Protein AF-A0A0B1TWU7-F1 (afdb_monomer_lite)

InterPro domains:
  IPR056557 NELF-A, N-terminal domain [PF23553] (27-158)

pLDDT: mean 74.68, std 19.41, range [27.75, 94.62]

Structure (mmCIF, N/CA/C/O backbone):
data_AF-A0A0B1TWU7-F1
#
_entry.id   AF-A0A0B1TWU7-F1
#
loop_
_atom_site.group_PDB
_atom_site.id
_atom_site.type_symbol
_atom_site.label_atom_id
_atom_site.label_alt_id
_atom_site.label_comp_id
_atom_site.label_asym_id
_atom_site.label_entity_id
_atom_site.label_seq_id
_atom_site.pdbx_PDB_ins_code
_atom_site.Cartn_x
_atom_site.Cartn_y
_atom_site.Cartn_z
_atom_site.occupancy
_atom_site.B_iso_or_equiv
_atom_site.auth_seq_id
_atom_site.auth_comp_id
_atom_site.auth_asym_id
_atom_site.auth_atom_id
_atom_site.pdbx_PDB_model_num
ATOM 1 N N . MET A 1 1 ? -55.144 17.969 61.774 1.00 45.75 1 MET A N 1
ATOM 2 C CA . MET A 1 1 ? -54.779 18.159 60.354 1.00 45.75 1 MET A CA 1
ATOM 3 C C . MET A 1 1 ? -53.312 18.540 60.332 1.00 45.75 1 MET A C 1
ATOM 5 O O . MET A 1 1 ? -52.984 19.617 60.806 1.00 45.75 1 MET A O 1
ATOM 9 N N . ALA A 1 2 ? -52.451 17.592 59.961 1.00 37.91 2 ALA A N 1
ATOM 10 C CA . ALA A 1 2 ? -51.006 17.635 60.160 1.00 37.91 2 ALA A CA 1
ATOM 11 C C . ALA A 1 2 ? -50.253 17.474 58.826 1.00 37.91 2 ALA A C 1
ATOM 13 O O . ALA A 1 2 ? -50.626 16.621 58.029 1.00 37.91 2 ALA A O 1
ATOM 14 N N . ASP A 1 3 ? -49.211 18.301 58.700 1.00 40.34 3 ASP A N 1
ATOM 15 C CA . ASP A 1 3 ? -47.893 18.155 58.053 1.00 40.34 3 ASP A CA 1
ATOM 16 C C . ASP A 1 3 ? -47.706 17.954 56.520 1.00 40.34 3 ASP A C 1
ATOM 18 O O . ASP A 1 3 ? -48.480 17.248 55.872 1.00 40.34 3 ASP A O 1
ATOM 22 N N . PRO A 1 4 ? -46.644 18.558 55.922 1.00 54.06 4 PRO A N 1
ATOM 23 C CA . PRO A 1 4 ? -46.324 18.526 54.501 1.00 54.06 4 PRO A CA 1
ATOM 24 C C . PRO A 1 4 ? -45.373 17.366 54.148 1.00 54.06 4 PRO A C 1
ATOM 26 O O . PRO A 1 4 ? -44.296 17.197 54.721 1.00 54.06 4 PRO A O 1
ATOM 29 N N . GLY A 1 5 ? -45.742 16.577 53.139 1.00 37.06 5 GLY A N 1
ATOM 30 C CA . GLY A 1 5 ? -44.946 15.449 52.654 1.00 37.06 5 GLY A CA 1
ATOM 31 C C . GLY A 1 5 ? -43.939 15.845 51.575 1.00 37.06 5 GLY A C 1
ATOM 32 O O . GLY A 1 5 ? -44.295 15.990 50.408 1.00 37.06 5 GLY A O 1
ATOM 33 N N . LYS A 1 6 ? -42.664 15.954 51.964 1.00 43.78 6 LYS A N 1
ATOM 34 C CA . LYS A 1 6 ? -41.489 15.880 51.078 1.00 43.78 6 LYS A CA 1
ATOM 35 C C . LYS A 1 6 ? -41.582 14.641 50.175 1.00 43.78 6 LYS A C 1
ATOM 37 O O . LYS A 1 6 ? -41.538 13.526 50.684 1.00 43.78 6 LYS A O 1
ATOM 42 N N . SER A 1 7 ? -41.609 14.819 48.855 1.00 33.16 7 SER A N 1
ATOM 43 C CA . SER A 1 7 ? -41.206 13.753 47.930 1.00 33.16 7 SER A CA 1
ATOM 44 C C . SER A 1 7 ? -39.746 13.965 47.558 1.00 33.16 7 SER A C 1
ATOM 46 O O . SER A 1 7 ? -39.376 14.896 46.847 1.00 33.16 7 SER A O 1
ATOM 48 N N . VAL A 1 8 ? -38.927 13.117 48.166 1.00 38.78 8 VAL A N 1
ATOM 49 C CA . VAL A 1 8 ? -37.493 12.959 47.962 1.00 38.78 8 VAL A CA 1
ATOM 50 C C . VAL A 1 8 ? -37.215 12.667 46.488 1.00 38.78 8 VAL A C 1
ATOM 52 O O . VAL A 1 8 ? -37.856 11.809 45.884 1.00 38.78 8 VAL A O 1
ATOM 55 N N . ALA A 1 9 ? -36.242 13.383 45.928 1.00 35.22 9 ALA A N 1
ATOM 56 C CA . ALA A 1 9 ? -35.660 13.090 44.632 1.00 35.22 9 ALA A CA 1
ATOM 57 C C . ALA A 1 9 ? -35.101 11.659 44.625 1.00 35.22 9 ALA A C 1
ATOM 59 O O . ALA A 1 9 ? -34.107 11.372 45.290 1.00 35.22 9 ALA A O 1
ATOM 60 N N . TYR A 1 10 ? -35.727 10.769 43.858 1.00 29.56 10 TYR A N 1
ATOM 61 C CA . TYR A 1 10 ? -35.074 9.548 43.406 1.00 29.56 10 TYR A CA 1
ATOM 62 C C . TYR A 1 10 ? -34.215 9.914 42.196 1.00 29.56 10 TYR A C 1
ATOM 64 O O . TYR A 1 10 ? -34.684 9.927 41.062 1.00 29.56 10 TYR A O 1
ATOM 72 N N . PHE A 1 11 ? -32.950 10.241 42.446 1.00 34.81 11 PHE A N 1
ATOM 73 C CA . PHE A 1 11 ? -31.923 10.052 41.431 1.00 34.81 11 PHE A CA 1
ATOM 74 C C . PHE A 1 11 ? -31.605 8.555 41.399 1.00 34.81 11 PHE A C 1
ATOM 76 O O . PHE A 1 11 ? -31.119 8.034 42.408 1.00 34.81 11 PHE A O 1
ATOM 83 N N . PRO A 1 12 ? -31.843 7.834 40.291 1.00 34.72 12 PRO A N 1
ATOM 84 C CA . PRO A 1 12 ? -31.191 6.554 40.112 1.00 34.72 12 PRO A CA 1
ATOM 85 C C . PRO A 1 12 ? -29.698 6.827 39.884 1.00 34.72 12 PRO A C 1
ATOM 87 O O . PRO A 1 12 ? -29.251 7.082 38.770 1.00 34.72 12 PRO A O 1
ATOM 90 N N . SER A 1 13 ? -28.917 6.789 40.964 1.00 44.16 13 SER A N 1
ATOM 91 C CA . SER A 1 13 ? -27.490 6.487 40.874 1.00 44.16 13 SER A CA 1
ATOM 92 C C . SER A 1 13 ? -27.359 5.014 40.513 1.00 44.16 13 SER A C 1
ATOM 94 O O . SER A 1 13 ? -27.502 4.146 41.370 1.00 44.16 13 SER A O 1
ATOM 96 N N . SER A 1 14 ? -27.107 4.733 39.238 1.00 37.84 14 SER A N 1
ATOM 97 C CA . SER A 1 14 ? -26.511 3.470 38.806 1.00 37.84 14 SER A CA 1
ATOM 98 C C . SER A 1 14 ? -25.899 3.630 37.412 1.00 37.84 14 SER A C 1
ATOM 100 O O . SER A 1 14 ? -26.575 3.548 36.394 1.00 37.84 14 SER A O 1
ATOM 102 N N . SER A 1 15 ? -24.604 3.941 37.394 1.00 43.78 15 SER A N 1
ATOM 103 C CA . SER A 1 15 ? -23.598 3.249 36.577 1.00 43.78 15 SER A CA 1
ATOM 104 C C . SER A 1 15 ? -23.882 2.954 35.089 1.00 43.78 15 SER A C 1
ATOM 106 O O . SER A 1 15 ? -23.445 1.924 34.594 1.00 43.78 15 SER A O 1
ATOM 108 N N . GLN A 1 16 ? -24.541 3.850 34.347 1.00 41.56 16 GLN A N 1
ATOM 109 C CA . GLN A 1 16 ? -24.670 3.762 32.874 1.00 41.56 16 GLN A CA 1
ATOM 110 C C . GLN A 1 16 ? -23.729 4.710 32.105 1.00 41.56 16 GLN A C 1
ATOM 112 O O . GLN A 1 16 ? -23.813 4.843 30.888 1.00 41.56 16 GLN A O 1
ATOM 117 N N . ALA A 1 17 ? -22.817 5.387 32.804 1.00 44.56 17 ALA A N 1
ATOM 118 C CA . ALA A 1 17 ? -21.992 6.439 32.217 1.00 44.56 17 ALA A CA 1
ATOM 119 C C . ALA A 1 17 ? -20.969 6.000 31.142 1.00 44.56 17 ALA A C 1
ATOM 121 O O . ALA A 1 17 ? -20.747 6.812 30.246 1.00 44.56 17 ALA A O 1
ATOM 122 N N . PRO A 1 18 ? -20.336 4.804 31.174 1.00 53.16 18 PRO A N 1
ATOM 123 C CA . PRO A 1 18 ? -19.385 4.446 30.118 1.00 53.16 18 PRO A CA 1
ATOM 124 C C . PRO A 1 18 ? -20.103 4.060 28.817 1.00 53.16 18 PRO A C 1
ATOM 126 O O . PRO A 1 18 ? -19.788 4.593 27.763 1.00 53.16 18 PRO A O 1
ATOM 129 N N . THR A 1 19 ? -21.165 3.251 28.892 1.00 55.19 19 THR A N 1
ATOM 130 C CA . THR A 1 19 ? -21.844 2.714 27.700 1.00 55.19 19 THR A CA 1
ATOM 131 C C . THR A 1 19 ? -22.578 3.776 26.882 1.00 55.19 19 THR A C 1
ATOM 133 O O . THR A 1 19 ? -22.667 3.661 25.663 1.00 55.19 19 THR A O 1
ATOM 136 N N . LEU A 1 20 ? -23.112 4.816 27.534 1.00 57.38 20 LEU A N 1
ATOM 137 C CA . LEU A 1 20 ? -23.755 5.934 26.837 1.00 57.38 20 LEU A CA 1
ATOM 138 C C . LEU A 1 20 ? -22.733 6.814 26.109 1.00 57.38 20 LEU A C 1
ATOM 140 O O . LEU A 1 20 ? -22.994 7.232 24.986 1.00 57.38 20 LEU A O 1
ATOM 144 N N . LYS A 1 21 ? -21.559 7.041 26.714 1.00 74.00 21 LYS A N 1
ATOM 145 C CA . LYS A 1 21 ? -20.469 7.793 26.078 1.00 74.00 21 LYS A CA 1
ATOM 146 C C . LYS A 1 21 ? -19.905 7.057 24.868 1.00 74.00 21 LYS A C 1
ATOM 148 O O . LYS A 1 21 ? -19.730 7.677 23.825 1.00 74.00 21 LYS A O 1
ATOM 153 N N . ASP A 1 22 ? -19.704 5.748 24.994 1.00 80.50 22 ASP A N 1
ATOM 154 C CA . ASP A 1 22 ? -19.221 4.902 23.901 1.00 80.50 22 ASP A CA 1
ATOM 155 C C . ASP A 1 22 ? -20.194 4.939 22.715 1.00 80.50 22 ASP A C 1
ATOM 157 O O . ASP A 1 22 ? -19.791 5.129 21.571 1.00 80.50 22 ASP A O 1
ATOM 161 N N . MET A 1 23 ? -21.500 4.835 22.979 1.00 83.00 23 MET A N 1
ATOM 162 C CA . MET A 1 23 ? -22.516 4.876 21.928 1.00 83.00 23 MET A CA 1
ATOM 163 C C . MET A 1 23 ? -22.621 6.258 21.264 1.00 83.00 23 MET A C 1
ATOM 165 O O . MET A 1 23 ? -22.809 6.345 20.049 1.00 83.00 23 MET A O 1
ATOM 169 N N . ASP A 1 24 ? -22.461 7.344 22.023 1.00 88.38 24 ASP A N 1
ATOM 170 C CA . ASP A 1 24 ? -22.398 8.699 21.467 1.00 88.38 24 ASP A CA 1
ATOM 171 C C . ASP A 1 24 ? -21.146 8.899 20.597 1.00 88.38 24 ASP A C 1
ATOM 173 O O . ASP A 1 24 ? -21.238 9.507 19.525 1.00 88.38 24 ASP A O 1
ATOM 177 N N . LEU A 1 25 ? -19.996 8.350 21.009 1.00 88.38 25 LEU A N 1
ATOM 178 C CA . LEU A 1 25 ? -18.754 8.390 20.237 1.00 88.38 25 LEU A CA 1
ATOM 179 C C . LEU A 1 25 ? -18.876 7.599 18.930 1.00 88.38 25 LEU A C 1
ATOM 181 O O . LEU A 1 25 ? -18.537 8.136 17.876 1.00 88.38 25 LEU A O 1
ATOM 185 N N . VAL A 1 26 ? -19.395 6.368 18.978 1.00 90.81 26 VAL A N 1
ATOM 186 C CA . VAL A 1 26 ? -19.626 5.527 17.788 1.00 90.81 26 VAL A CA 1
ATOM 187 C C . VAL A 1 26 ? -20.511 6.271 16.789 1.00 90.81 26 VAL A C 1
ATOM 189 O O . VAL A 1 26 ? -20.094 6.519 15.659 1.00 90.81 26 VAL A O 1
ATOM 192 N N . ASN A 1 27 ? -21.680 6.748 17.226 1.00 90.88 27 ASN A N 1
ATOM 193 C CA . ASN A 1 27 ? -22.603 7.491 16.364 1.00 90.88 27 ASN A CA 1
ATOM 194 C C . ASN A 1 27 ? -21.965 8.759 15.777 1.00 90.88 27 ASN A C 1
ATOM 196 O O . ASN A 1 27 ? -22.217 9.132 14.626 1.00 90.88 27 ASN A O 1
ATOM 200 N N . TRP A 1 28 ? -21.149 9.457 16.570 1.00 90.69 28 TRP A N 1
ATOM 201 C CA . TRP A 1 28 ? -20.442 10.644 16.110 1.00 90.69 28 TRP A CA 1
ATOM 202 C C . TRP A 1 28 ? -19.389 10.304 15.052 1.00 90.69 28 TRP A C 1
ATOM 204 O O . TRP A 1 28 ? -19.330 10.988 14.025 1.00 90.69 28 TRP A O 1
ATOM 214 N N . LEU A 1 29 ? -18.595 9.252 15.276 1.00 89.44 29 LEU A N 1
ATOM 215 C CA . LEU A 1 29 ? -17.565 8.781 14.352 1.00 89.44 29 LEU A CA 1
ATOM 216 C C . LEU A 1 29 ? -18.183 8.353 13.030 1.00 89.44 29 LEU A C 1
ATOM 218 O O . LEU A 1 29 ? -17.769 8.861 11.993 1.00 89.44 29 LEU A O 1
ATOM 222 N N . GLU A 1 30 ? -19.214 7.514 13.060 1.00 90.31 30 GLU A N 1
ATOM 223 C CA . GLU A 1 30 ? -19.893 7.051 11.850 1.00 90.31 30 GLU A CA 1
ATOM 224 C C . GLU A 1 30 ? -20.479 8.228 11.068 1.00 90.31 30 GLU A C 1
ATOM 226 O O . GLU A 1 30 ? -20.281 8.347 9.860 1.00 90.31 30 GLU A O 1
ATOM 231 N N . LYS A 1 31 ? -21.128 9.181 11.747 1.00 90.19 31 LYS A N 1
ATOM 232 C CA . LYS A 1 31 ? -21.698 10.362 11.086 1.00 90.19 31 LYS A CA 1
ATOM 233 C C . LYS A 1 31 ? -20.630 11.269 10.477 1.00 90.19 31 LYS A C 1
ATOM 235 O O . LYS A 1 31 ? -20.823 11.794 9.382 1.00 90.19 31 LYS A O 1
ATOM 240 N N . LYS A 1 32 ? -19.524 11.505 11.185 1.00 87.06 32 LYS A N 1
ATOM 241 C CA . LYS A 1 32 ? -18.466 12.419 10.729 1.00 87.06 32 LYS A CA 1
ATOM 242 C C . LYS A 1 32 ? -17.565 11.799 9.676 1.00 87.06 32 LYS A C 1
ATOM 244 O O . LYS A 1 32 ? -17.171 12.486 8.736 1.00 87.06 32 LYS A O 1
ATOM 249 N N . LEU A 1 33 ? -17.241 10.523 9.826 1.00 84.56 33 LEU A N 1
ATOM 250 C CA . LEU A 1 33 ? -16.357 9.816 8.915 1.00 84.56 33 LEU A CA 1
ATOM 251 C C . LEU A 1 33 ? -17.082 9.350 7.663 1.00 84.56 33 LEU A C 1
ATOM 253 O O . LEU A 1 33 ? -16.428 9.281 6.631 1.00 84.56 33 LEU A O 1
ATOM 257 N N . ASN A 1 34 ? -18.395 9.106 7.692 1.00 83.06 34 ASN A N 1
ATOM 258 C CA . ASN A 1 34 ? -19.151 8.816 6.470 1.00 83.06 34 ASN A CA 1
ATOM 259 C C . ASN A 1 34 ? -19.418 10.043 5.597 1.00 83.06 34 ASN A C 1
ATOM 261 O O . ASN A 1 34 ? -19.514 9.895 4.382 1.00 83.06 34 ASN A O 1
ATOM 265 N N . ASP A 1 35 ? -19.468 11.239 6.187 1.00 80.62 35 ASP A N 1
ATOM 266 C CA . ASP A 1 35 ? -19.553 12.500 5.436 1.00 80.62 35 ASP A CA 1
ATOM 267 C C . ASP A 1 35 ? -18.195 12.899 4.826 1.00 80.62 35 ASP A C 1
ATOM 269 O O . ASP A 1 35 ? -18.114 13.468 3.736 1.00 80.62 35 ASP A O 1
ATOM 273 N N . ALA A 1 36 ? -17.092 12.532 5.488 1.00 67.62 36 ALA A N 1
ATOM 274 C CA . ALA A 1 36 ? -15.787 12.516 4.844 1.00 67.62 36 ALA A CA 1
ATOM 275 C C . ALA A 1 36 ? -15.805 11.438 3.745 1.00 67.62 36 ALA A C 1
ATOM 277 O O . ALA A 1 36 ? -16.235 10.311 3.984 1.00 67.62 36 ALA A O 1
ATOM 278 N N . GLY A 1 37 ? -15.386 11.793 2.526 1.00 70.75 37 GLY A N 1
ATOM 279 C CA . GLY A 1 37 ? -15.470 10.921 1.349 1.00 70.75 37 GLY A CA 1
ATOM 280 C C . GLY A 1 37 ? -14.882 9.511 1.536 1.00 70.75 37 GLY A C 1
ATOM 281 O O . GLY A 1 37 ? -14.311 9.160 2.562 1.00 70.75 37 GLY A O 1
ATOM 282 N N . VAL A 1 38 ? -15.006 8.674 0.505 1.00 68.31 38 VAL A N 1
ATOM 283 C CA . VAL A 1 38 ? -14.663 7.235 0.569 1.00 68.31 38 VAL A CA 1
ATOM 284 C C . VAL A 1 38 ? -13.227 6.965 1.050 1.00 68.31 38 VAL A C 1
ATOM 286 O O . VAL A 1 38 ? -12.969 5.935 1.662 1.00 68.31 38 VAL A O 1
ATOM 289 N N . TRP A 1 39 ? -12.307 7.906 0.830 1.00 71.19 39 TRP A N 1
ATOM 290 C CA . TRP A 1 39 ? -10.901 7.775 1.194 1.00 71.19 39 TRP A CA 1
ATOM 291 C C . TRP A 1 39 ? -10.548 8.590 2.435 1.00 71.19 39 TRP A C 1
ATOM 293 O O . TRP A 1 39 ? -10.876 9.775 2.539 1.00 71.19 39 TRP A O 1
ATOM 303 N N . SER A 1 40 ? -9.795 7.969 3.340 1.00 77.00 40 SER A N 1
ATOM 304 C CA . SER A 1 40 ? -9.170 8.666 4.461 1.00 77.00 40 SER A CA 1
ATOM 305 C C . SER A 1 40 ? -8.108 9.641 3.974 1.00 77.00 40 SER A C 1
ATOM 307 O O . SER A 1 40 ? -7.336 9.348 3.066 1.00 77.00 40 SER A O 1
ATOM 309 N N . GLY A 1 41 ? -8.051 10.813 4.602 1.00 78.19 41 GLY A N 1
ATOM 310 C CA . GLY A 1 41 ? -7.063 11.837 4.282 1.00 78.19 41 GLY A CA 1
ATOM 311 C C . GLY A 1 41 ? -6.519 12.538 5.521 1.00 78.19 41 GLY A C 1
ATOM 312 O O . GLY A 1 41 ? -6.831 12.191 6.662 1.00 78.19 41 GLY A O 1
ATOM 313 N N . ARG A 1 42 ? -5.716 13.585 5.297 1.00 82.19 42 ARG A N 1
ATOM 314 C CA . ARG A 1 42 ? -5.124 14.395 6.380 1.00 82.19 42 ARG A CA 1
ATOM 315 C C . ARG A 1 42 ? -6.177 15.040 7.287 1.00 82.19 42 ARG A C 1
ATOM 317 O O . ARG A 1 42 ? -5.927 15.221 8.474 1.00 82.19 42 ARG A O 1
ATOM 324 N N . THR A 1 43 ? -7.346 15.371 6.744 1.00 83.75 43 THR A N 1
ATOM 325 C CA . THR A 1 43 ? -8.482 15.920 7.498 1.00 83.75 43 THR A CA 1
ATOM 326 C C . THR A 1 43 ? -9.002 14.910 8.518 1.00 83.75 43 THR A C 1
ATOM 328 O O . THR A 1 43 ? -9.059 15.223 9.705 1.00 83.75 43 THR A O 1
ATOM 331 N N . THR A 1 44 ? -9.264 13.674 8.089 1.00 85.19 44 THR A N 1
ATOM 332 C CA . THR A 1 44 ? -9.643 12.551 8.959 1.00 85.19 44 THR A CA 1
ATOM 333 C C . THR A 1 44 ? -8.611 12.323 10.059 1.00 85.19 44 THR A C 1
ATOM 335 O O . THR A 1 44 ? -8.949 12.311 11.240 1.00 85.19 44 THR A O 1
ATOM 338 N N . ALA A 1 45 ? -7.331 12.261 9.683 1.00 87.31 45 ALA A N 1
ATOM 339 C CA . ALA A 1 45 ? -6.231 12.086 10.625 1.00 87.31 45 ALA A CA 1
ATOM 340 C C . ALA A 1 45 ? -6.140 13.225 11.658 1.00 87.31 45 ALA A C 1
ATOM 342 O O . ALA A 1 45 ? -5.737 12.999 12.799 1.00 87.31 45 ALA A O 1
ATOM 343 N N . SER A 1 46 ? -6.505 14.459 11.290 1.00 86.00 46 SER A N 1
ATOM 344 C CA . SER A 1 46 ? -6.524 15.600 12.215 1.00 86.00 46 SER A CA 1
ATOM 345 C C . SER A 1 46 ? -7.705 15.575 13.189 1.00 86.00 46 SER A C 1
ATOM 347 O O . SER A 1 46 ? -7.548 16.032 14.318 1.00 86.00 46 SER A O 1
ATOM 349 N N . MET A 1 47 ? -8.840 15.002 12.776 1.00 87.38 47 MET A N 1
ATOM 350 C CA . MET A 1 47 ? -10.083 14.964 13.549 1.00 87.38 47 MET A CA 1
ATOM 351 C C . MET A 1 47 ? -10.028 13.984 14.725 1.00 87.38 47 MET A C 1
ATOM 353 O O . MET A 1 47 ? -10.625 14.258 15.760 1.00 87.38 47 MET A O 1
ATOM 357 N N . LEU A 1 48 ? -9.303 12.871 14.582 1.00 88.12 48 LEU A N 1
ATOM 358 C CA . LEU A 1 48 ? -9.141 11.883 15.651 1.00 88.12 48 LEU A CA 1
ATOM 359 C C . LEU A 1 48 ? -8.252 12.447 16.762 1.00 88.12 48 LEU A C 1
ATOM 361 O O . LEU A 1 48 ? -7.044 12.584 16.570 1.00 88.12 48 LEU A O 1
ATOM 365 N N . SER A 1 49 ? -8.819 12.817 17.906 1.00 88.94 49 SER A N 1
ATOM 366 C CA . SER A 1 49 ? -8.024 13.275 19.049 1.00 88.94 49 SER A CA 1
ATOM 367 C C . SER A 1 49 ? -7.355 12.098 19.775 1.00 88.94 49 SER A C 1
ATOM 369 O O . SER A 1 49 ? -7.618 10.936 19.468 1.00 88.94 49 SER A O 1
ATOM 371 N N . ARG A 1 50 ? -6.459 12.393 20.725 1.00 88.69 50 ARG A N 1
ATOM 372 C CA . ARG A 1 50 ? -5.847 11.361 21.580 1.00 88.69 50 ARG A CA 1
ATOM 373 C C . ARG A 1 50 ? -6.926 10.628 22.374 1.00 88.69 50 ARG A C 1
ATOM 375 O O . ARG A 1 50 ? -6.943 9.408 22.388 1.00 88.69 50 ARG A O 1
ATOM 382 N N . GLU A 1 51 ? -7.824 11.392 22.980 1.00 89.06 51 GLU A N 1
ATOM 383 C CA . GLU A 1 51 ? -8.889 10.898 23.850 1.00 89.06 51 GLU A CA 1
ATOM 384 C C . GLU A 1 51 ? -9.836 9.981 23.068 1.00 89.06 51 GLU A C 1
ATOM 386 O O . GLU A 1 51 ? -10.166 8.900 23.535 1.00 89.06 51 GLU A O 1
ATOM 391 N N . MET A 1 52 ? -10.179 10.350 21.826 1.00 90.75 52 MET A N 1
ATOM 392 C CA . MET A 1 52 ? -10.989 9.500 20.945 1.00 90.75 52 MET A CA 1
ATOM 393 C C . MET A 1 52 ? -10.304 8.169 20.619 1.00 90.75 52 MET A C 1
ATOM 395 O O . MET A 1 52 ? -10.973 7.149 20.533 1.00 90.75 52 MET A O 1
ATOM 399 N N . LEU A 1 53 ? -8.982 8.165 20.409 1.00 90.00 53 LEU A N 1
ATOM 400 C CA . LEU A 1 53 ? -8.225 6.937 20.135 1.00 90.00 53 LEU A CA 1
ATOM 401 C C . LEU A 1 53 ? -8.117 6.032 21.368 1.00 90.00 53 LEU A C 1
ATOM 403 O O . LEU A 1 53 ? -8.095 4.817 21.215 1.00 90.00 53 LEU A O 1
ATOM 407 N N . GLU A 1 54 ? -8.060 6.613 22.564 1.00 90.31 54 GLU A N 1
ATOM 408 C CA . GLU A 1 54 ? -8.080 5.868 23.828 1.00 90.31 54 GLU A CA 1
ATOM 409 C C . GLU A 1 54 ? -9.477 5.274 24.097 1.00 90.31 54 GLU A C 1
ATOM 411 O O . GLU A 1 54 ? -9.588 4.105 24.448 1.00 90.31 54 GLU A O 1
ATOM 416 N N . GLU A 1 55 ? -10.554 6.029 23.851 1.00 90.38 55 GLU A N 1
ATOM 417 C CA . GLU A 1 55 ? -11.940 5.539 23.971 1.00 90.38 55 GLU A CA 1
ATOM 418 C C . GLU A 1 55 ? -12.302 4.499 22.893 1.00 90.38 55 GLU A C 1
ATOM 420 O O . GLU A 1 55 ? -13.163 3.642 23.098 1.00 90.38 55 GLU A O 1
ATOM 425 N N . LEU A 1 56 ? -11.621 4.519 21.743 1.00 90.44 56 LEU A N 1
ATOM 426 C CA . LEU A 1 56 ? -11.819 3.522 20.692 1.00 90.44 56 LEU A CA 1
ATOM 427 C C . LEU A 1 56 ? -11.484 2.100 21.155 1.00 90.44 56 LEU A C 1
ATOM 429 O O . LEU A 1 56 ? -12.092 1.163 20.650 1.00 90.44 56 LEU A O 1
ATOM 433 N N . GLU A 1 57 ? -10.601 1.917 22.137 1.00 89.38 57 GLU A N 1
ATOM 434 C CA . GLU A 1 57 ? -10.252 0.593 22.670 1.00 89.38 57 GLU A CA 1
ATOM 435 C C . GLU A 1 57 ? -11.482 -0.190 23.168 1.00 89.38 57 GLU A C 1
ATOM 437 O O . GLU A 1 57 ? -11.581 -1.398 22.947 1.00 89.38 57 GLU A O 1
ATOM 442 N N . THR A 1 58 ? -12.454 0.484 23.794 1.00 88.75 58 THR A N 1
ATOM 443 C CA . THR A 1 58 ? -13.639 -0.169 24.375 1.00 88.75 58 THR A CA 1
ATOM 444 C C . THR A 1 58 ? -14.789 -0.325 23.387 1.00 88.75 58 THR A C 1
ATOM 446 O O . THR A 1 58 ? -15.603 -1.238 23.537 1.00 88.75 58 THR A O 1
ATOM 449 N N . CYS A 1 59 ? -14.867 0.537 22.369 1.00 91.38 59 CYS A N 1
ATOM 450 C CA . CYS A 1 59 ? -16.009 0.605 21.457 1.00 91.38 59 CYS A CA 1
ATOM 451 C C . CYS A 1 59 ? -15.701 0.207 20.006 1.00 91.38 59 CYS A C 1
ATOM 453 O O . CYS A 1 59 ? -16.631 0.133 19.203 1.00 91.38 59 CYS A O 1
ATOM 455 N N . PHE A 1 60 ? -14.449 -0.124 19.660 1.00 92.50 60 PHE A N 1
ATOM 456 C CA . PHE A 1 60 ? -14.042 -0.440 18.284 1.00 92.50 60 PHE A CA 1
ATOM 457 C C . PHE A 1 60 ? -14.923 -1.507 17.627 1.00 92.50 60 PHE A C 1
ATOM 459 O O . PHE A 1 60 ? -15.341 -1.353 16.484 1.00 92.50 60 PHE A O 1
ATOM 466 N N . GLN A 1 61 ? -15.264 -2.568 18.362 1.00 91.50 61 GLN A N 1
ATOM 467 C CA . GLN A 1 61 ? -16.066 -3.681 17.846 1.00 91.50 61 GLN A CA 1
ATOM 468 C C . GLN A 1 61 ? -17.508 -3.290 17.487 1.00 91.50 61 GLN A C 1
ATOM 470 O O . GLN A 1 61 ? -18.120 -3.955 16.656 1.00 91.50 61 GLN A O 1
ATOM 475 N N . ALA A 1 62 ? -18.041 -2.220 18.085 1.00 92.12 62 ALA A N 1
ATOM 476 C CA . ALA A 1 62 ? -19.397 -1.737 17.832 1.00 92.12 62 ALA A CA 1
ATOM 477 C C . ALA A 1 62 ? -19.503 -0.840 16.586 1.00 92.12 62 ALA A C 1
ATOM 479 O O . ALA A 1 62 ? -20.613 -0.567 16.140 1.00 92.12 62 ALA A O 1
ATOM 480 N N . ILE A 1 63 ? -18.371 -0.385 16.043 1.00 92.56 63 ILE A N 1
ATOM 481 C CA . ILE A 1 63 ? -18.309 0.511 14.884 1.00 92.56 63 ILE A CA 1
ATOM 482 C C . ILE A 1 63 ? -18.522 -0.279 13.590 1.00 92.56 63 ILE A C 1
ATOM 484 O O . ILE A 1 63 ? -18.044 -1.409 13.446 1.00 92.56 63 ILE A O 1
ATOM 488 N N . ASP A 1 64 ? -19.190 0.330 12.613 1.00 92.69 64 ASP A N 1
ATOM 489 C CA . ASP A 1 64 ? -19.325 -0.252 11.283 1.00 92.69 64 ASP A CA 1
ATOM 490 C C . ASP A 1 64 ? -17.975 -0.439 10.547 1.00 92.69 64 ASP A C 1
ATOM 492 O O . ASP A 1 64 ? -17.004 0.304 10.722 1.00 92.69 64 ASP A O 1
ATOM 496 N N . VAL A 1 65 ? -17.919 -1.433 9.657 1.00 93.19 65 VAL A N 1
ATOM 497 C CA . VAL A 1 65 ? -16.697 -1.804 8.922 1.00 93.19 65 VAL A CA 1
ATOM 498 C C . VAL A 1 65 ? -16.117 -0.638 8.108 1.00 93.19 65 VAL A C 1
ATOM 500 O O . VAL A 1 65 ? -14.900 -0.459 8.078 1.00 93.19 65 VAL A O 1
ATOM 503 N N . GLN A 1 66 ? -16.945 0.201 7.472 1.00 90.69 66 GLN A N 1
ATOM 504 C CA . GLN A 1 66 ? -16.441 1.318 6.661 1.00 90.69 66 GLN A CA 1
ATOM 505 C C . GLN A 1 66 ? -15.754 2.369 7.533 1.00 90.69 66 GLN A C 1
ATOM 507 O O . GLN A 1 66 ? -14.687 2.876 7.175 1.00 90.69 66 GLN A O 1
ATOM 512 N N . THR A 1 67 ? -16.327 2.673 8.695 1.00 91.56 67 THR A N 1
ATOM 513 C CA . THR A 1 67 ? -15.725 3.611 9.644 1.00 91.56 67 THR A CA 1
ATOM 514 C C . THR A 1 67 ? -14.438 3.047 10.252 1.00 91.56 67 THR A C 1
ATOM 516 O O . THR A 1 67 ? -13.443 3.775 10.314 1.00 91.56 67 THR A O 1
ATOM 519 N N . LYS A 1 68 ? -14.390 1.749 10.598 1.00 93.31 68 LYS A N 1
ATOM 520 C CA . LYS A 1 68 ? -13.154 1.069 11.042 1.00 93.31 68 LYS A CA 1
ATOM 521 C C . LYS A 1 68 ? -12.027 1.208 10.017 1.00 93.31 68 LYS A C 1
ATOM 523 O O . LYS A 1 68 ? -10.936 1.673 10.353 1.00 93.31 68 LYS A O 1
ATOM 528 N N . LEU A 1 69 ? -12.309 0.885 8.752 1.00 92.12 69 LEU A N 1
ATOM 529 C CA . LEU A 1 69 ? -11.345 1.009 7.656 1.00 92.12 69 LEU A CA 1
ATOM 530 C C . LEU A 1 69 ? -10.860 2.451 7.501 1.00 92.12 69 LEU A C 1
ATOM 532 O O . LEU A 1 69 ? -9.665 2.687 7.336 1.00 92.12 69 LEU A O 1
ATOM 536 N N . LYS A 1 70 ? -11.757 3.437 7.615 1.00 91.56 70 LYS A N 1
ATOM 537 C CA . LYS A 1 70 ? -11.370 4.850 7.540 1.00 91.56 70 LYS A CA 1
ATOM 538 C C . LYS A 1 70 ? -10.427 5.260 8.672 1.00 91.56 70 LYS A C 1
ATOM 540 O O . LYS A 1 70 ? -9.455 5.979 8.415 1.00 91.56 70 LYS A O 1
ATOM 545 N N . ILE A 1 71 ? -10.686 4.807 9.897 1.00 91.75 71 ILE A N 1
ATOM 546 C CA . ILE A 1 71 ? -9.828 5.075 11.058 1.00 91.75 71 ILE A CA 1
ATOM 547 C C . ILE A 1 71 ? -8.441 4.462 10.834 1.00 91.75 71 ILE A C 1
ATOM 549 O O . ILE A 1 71 ? -7.441 5.171 10.931 1.00 91.75 71 ILE A O 1
ATOM 553 N N . ILE A 1 72 ? -8.368 3.186 10.451 1.00 92.06 72 ILE A N 1
ATOM 554 C CA . ILE A 1 72 ? -7.092 2.486 10.254 1.00 92.06 72 ILE A CA 1
ATOM 555 C C . ILE A 1 72 ? -6.303 3.089 9.076 1.00 92.06 72 ILE A C 1
ATOM 557 O O . ILE A 1 72 ? -5.124 3.413 9.213 1.00 92.06 72 ILE A O 1
ATOM 561 N N . CYS A 1 73 ? -6.949 3.339 7.932 1.00 89.88 73 CYS A N 1
ATOM 562 C CA . CYS A 1 73 ? -6.307 3.916 6.744 1.00 89.88 73 CYS A CA 1
ATOM 563 C C . CYS A 1 73 ? -5.805 5.353 6.947 1.00 89.88 73 CYS A C 1
ATOM 565 O O . CYS A 1 73 ? -5.002 5.838 6.152 1.00 89.88 73 CYS A O 1
ATOM 567 N N . CYS A 1 74 ? -6.267 6.072 7.977 1.00 89.44 74 CYS A N 1
ATOM 568 C CA . CYS A 1 74 ? -5.798 7.434 8.231 1.00 89.44 74 CYS A CA 1
ATOM 569 C C . CYS A 1 74 ? -4.495 7.500 9.042 1.00 89.44 74 CYS A C 1
ATOM 571 O O . CYS A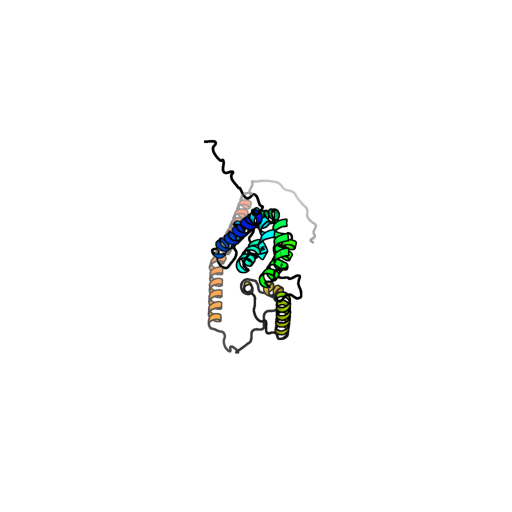 1 74 ? -3.874 8.566 9.079 1.00 89.44 74 CYS A O 1
ATOM 573 N N . ILE A 1 75 ? -4.054 6.390 9.648 1.00 89.44 75 ILE A N 1
ATOM 574 C CA . ILE A 1 75 ? -2.852 6.337 10.494 1.00 89.44 75 ILE A CA 1
ATOM 575 C C . ILE A 1 75 ? -1.602 6.829 9.738 1.00 89.44 75 ILE A C 1
ATOM 577 O O . ILE A 1 75 ? -0.958 7.754 10.237 1.00 89.44 75 ILE A O 1
ATOM 581 N N . PRO A 1 76 ? -1.300 6.379 8.498 1.00 86.12 76 PRO A N 1
ATOM 582 C CA . PRO A 1 76 ? -0.148 6.885 7.738 1.00 86.12 76 PRO A CA 1
ATOM 583 C C . PRO A 1 76 ? -0.229 8.380 7.383 1.00 86.12 76 PRO A C 1
ATOM 585 O O . PRO A 1 76 ? 0.767 8.998 7.007 1.00 86.12 76 PRO A O 1
ATOM 588 N N . HIS A 1 77 ? -1.415 8.987 7.475 1.00 86.81 77 HIS A N 1
ATOM 589 C CA . HIS A 1 77 ? -1.618 10.414 7.228 1.00 86.81 77 HIS A CA 1
ATOM 590 C C . HIS A 1 77 ? -1.425 11.282 8.481 1.00 86.81 77 HIS A C 1
ATOM 592 O O . HIS A 1 77 ? -1.448 12.516 8.370 1.00 86.81 77 HIS A O 1
ATOM 598 N N . MET A 1 78 ? -1.231 10.677 9.657 1.00 87.94 78 MET A N 1
ATOM 599 C CA . MET A 1 78 ? -0.944 11.398 10.894 1.00 87.94 78 MET A CA 1
ATOM 600 C C . MET A 1 78 ? 0.465 12.006 10.874 1.00 87.94 78 MET A C 1
ATOM 602 O O . MET A 1 78 ? 1.402 11.498 10.264 1.00 87.94 78 MET A O 1
ATOM 606 N N . ASN A 1 79 ? 0.628 13.141 11.555 1.00 86.75 79 ASN A N 1
ATOM 607 C CA . ASN A 1 79 ? 1.948 13.736 11.755 1.00 86.75 79 ASN A CA 1
ATOM 608 C C . ASN A 1 79 ? 2.792 12.811 12.658 1.00 86.75 79 ASN A C 1
ATOM 610 O O . ASN A 1 79 ? 2.263 12.403 13.693 1.00 86.75 79 ASN A O 1
ATOM 614 N N . PRO A 1 80 ? 4.080 12.555 12.354 1.00 84.00 80 PRO A N 1
ATOM 615 C CA . PRO A 1 80 ? 4.970 11.763 13.208 1.00 84.00 80 PRO A CA 1
ATOM 616 C C . PRO A 1 80 ? 4.911 12.125 14.696 1.00 84.00 80 PRO A C 1
ATOM 618 O O . PRO A 1 80 ? 4.730 11.252 15.532 1.00 84.00 80 PRO A O 1
ATOM 621 N N . ARG A 1 81 ? 4.895 13.423 15.036 1.00 86.69 81 ARG A N 1
ATOM 622 C CA . ARG A 1 81 ? 4.792 13.869 16.440 1.00 86.69 81 ARG A CA 1
ATOM 623 C C . ARG A 1 81 ? 3.500 13.417 17.119 1.00 86.69 81 ARG A C 1
ATOM 625 O O . ARG A 1 81 ? 3.487 13.134 18.311 1.00 86.69 81 ARG A O 1
ATOM 632 N N . LYS A 1 82 ? 2.396 13.406 16.368 1.00 86.69 82 LYS A N 1
ATOM 633 C CA . LYS A 1 82 ? 1.102 12.940 16.868 1.00 86.69 82 LYS A CA 1
ATOM 634 C C . LYS A 1 82 ? 1.120 11.423 17.031 1.00 86.69 82 LYS A C 1
ATOM 636 O O . LYS A 1 82 ? 0.648 10.945 18.052 1.00 86.69 82 LYS A O 1
ATOM 641 N N . MET A 1 83 ? 1.693 10.698 16.070 1.00 87.31 83 MET A N 1
ATOM 642 C CA . MET A 1 83 ? 1.841 9.242 16.146 1.00 87.31 83 MET A CA 1
ATOM 643 C C . MET A 1 83 ? 2.633 8.814 17.386 1.00 87.31 83 MET A C 1
ATOM 645 O O . MET A 1 83 ? 2.171 7.942 18.111 1.00 87.31 83 MET A O 1
ATOM 649 N N . ASP A 1 84 ? 3.742 9.492 17.698 1.00 86.50 84 ASP A N 1
ATOM 650 C CA . ASP A 1 84 ? 4.529 9.221 18.912 1.00 86.50 84 ASP A CA 1
ATOM 651 C C . ASP A 1 84 ? 3.708 9.442 20.190 1.00 86.50 84 ASP A C 1
ATOM 653 O O . ASP A 1 84 ? 3.781 8.679 21.150 1.00 86.50 84 ASP A O 1
ATOM 657 N N . MET A 1 85 ? 2.879 10.488 20.194 1.00 88.62 85 MET A N 1
ATOM 658 C CA . MET A 1 85 ? 2.028 10.847 21.324 1.00 88.62 85 MET A CA 1
ATOM 659 C C . MET A 1 85 ? 0.930 9.816 21.612 1.00 88.62 85 MET A C 1
ATOM 661 O O . MET A 1 85 ? 0.596 9.620 22.782 1.00 88.62 85 MET A O 1
ATOM 665 N N . VAL A 1 86 ? 0.363 9.201 20.572 1.00 89.25 86 VAL A N 1
ATOM 666 C CA . VAL A 1 86 ? -0.751 8.240 20.665 1.00 89.25 86 VAL A CA 1
ATOM 667 C C . VAL A 1 86 ? -0.319 6.798 20.379 1.00 89.25 86 VAL A C 1
ATOM 669 O O . VAL A 1 86 ? -1.162 5.945 20.129 1.00 89.25 86 VAL A O 1
ATOM 672 N N . ASN A 1 87 ? 0.985 6.517 20.426 1.00 88.38 87 ASN A N 1
ATOM 673 C CA . ASN A 1 87 ? 1.578 5.238 20.031 1.00 88.38 87 ASN A CA 1
ATOM 674 C C . ASN A 1 87 ? 0.923 4.034 20.728 1.00 88.38 87 ASN A C 1
ATOM 676 O O . ASN A 1 87 ? 0.526 3.080 20.062 1.00 88.38 87 ASN A O 1
ATOM 680 N N . ASN A 1 88 ? 0.732 4.116 22.047 1.00 89.62 88 ASN A N 1
ATOM 681 C CA . ASN A 1 88 ? 0.117 3.035 22.818 1.00 89.62 88 ASN A CA 1
ATOM 682 C C . ASN A 1 88 ? -1.322 2.758 22.356 1.00 89.62 88 ASN A C 1
ATOM 684 O O . ASN A 1 88 ? -1.659 1.612 22.083 1.00 89.62 88 ASN A O 1
ATOM 688 N N . ALA A 1 89 ? -2.139 3.807 22.206 1.00 91.19 89 ALA A N 1
ATOM 689 C CA . ALA A 1 89 ? -3.524 3.678 21.754 1.00 91.19 89 ALA A CA 1
ATOM 690 C C . ALA A 1 89 ? -3.604 3.118 20.325 1.00 91.19 89 ALA A C 1
ATOM 692 O O . ALA A 1 89 ? -4.425 2.250 20.047 1.00 91.19 89 ALA A O 1
ATOM 693 N N . LEU A 1 90 ? -2.713 3.558 19.427 1.00 91.00 90 LEU A N 1
ATOM 694 C CA . LEU A 1 90 ? -2.626 3.026 18.064 1.00 91.00 90 LEU A CA 1
ATOM 695 C C . LEU A 1 90 ? -2.206 1.555 18.043 1.00 91.00 90 LEU A C 1
ATOM 697 O O . LEU A 1 90 ? -2.780 0.782 17.286 1.00 91.00 90 LEU A O 1
ATOM 701 N N . THR A 1 91 ? -1.247 1.158 18.877 1.00 90.69 91 THR A N 1
ATOM 702 C CA . THR A 1 91 ? -0.793 -0.237 18.963 1.00 90.69 91 THR A CA 1
ATOM 703 C C . THR A 1 91 ? -1.926 -1.146 19.435 1.00 90.69 91 THR A C 1
ATOM 705 O O . THR A 1 91 ? -2.182 -2.175 18.816 1.00 90.69 91 THR A O 1
ATOM 708 N N . THR A 1 92 ? -2.661 -0.746 20.478 1.00 92.06 92 THR A N 1
ATOM 709 C CA . THR A 1 92 ? -3.833 -1.497 20.950 1.00 92.06 92 THR A CA 1
ATOM 710 C C . THR A 1 92 ? -4.931 -1.555 19.889 1.00 92.06 92 THR A C 1
ATOM 712 O O . THR A 1 92 ? -5.495 -2.615 19.636 1.00 92.06 92 THR A O 1
ATOM 715 N N . LEU A 1 93 ? -5.211 -0.433 19.219 1.00 93.19 93 LEU A N 1
ATOM 716 C CA . LEU A 1 93 ? -6.204 -0.365 18.149 1.00 93.19 93 LEU A CA 1
ATOM 717 C C . LEU A 1 93 ? -5.862 -1.303 16.982 1.00 93.19 93 LEU A C 1
ATOM 719 O O . LEU A 1 93 ? -6.744 -1.978 16.457 1.00 93.19 93 LEU A O 1
ATOM 723 N N . LEU A 1 94 ? -4.592 -1.354 16.576 1.00 92.56 94 LEU A N 1
ATOM 724 C CA . LEU A 1 94 ? -4.128 -2.234 15.503 1.00 92.56 94 LEU A CA 1
ATOM 725 C C . LEU A 1 94 ? -4.152 -3.712 15.921 1.00 92.56 94 LEU A C 1
ATOM 727 O O . LEU A 1 94 ? -4.512 -4.552 15.102 1.00 92.56 94 LEU A O 1
ATOM 731 N N . ASP A 1 95 ? -3.864 -4.031 17.187 1.00 92.00 95 ASP A N 1
ATOM 732 C CA . ASP A 1 95 ? -4.019 -5.390 17.733 1.00 92.00 95 ASP A CA 1
ATOM 733 C C . ASP A 1 95 ? -5.490 -5.844 17.800 1.00 92.00 95 ASP A C 1
ATOM 735 O O . ASP A 1 95 ? -5.789 -7.021 17.601 1.00 92.00 95 ASP A O 1
ATOM 739 N N . LEU A 1 96 ? -6.426 -4.921 18.047 1.00 93.44 96 LEU A N 1
ATOM 740 C CA . LEU A 1 96 ? -7.862 -5.199 17.943 1.00 93.44 96 LEU A CA 1
ATOM 741 C C . LEU A 1 96 ? -8.291 -5.387 16.482 1.00 93.44 96 LEU A C 1
ATOM 743 O O . LEU A 1 96 ? -9.071 -6.290 16.186 1.00 93.44 96 LEU A O 1
ATOM 747 N N . GLY A 1 97 ? -7.778 -4.550 15.577 1.00 92.62 97 GLY A N 1
ATOM 748 C CA . GLY A 1 97 ? -8.069 -4.617 14.146 1.00 92.62 97 GLY A CA 1
ATOM 749 C C . GLY A 1 97 ? -7.553 -5.895 13.485 1.00 92.62 97 GLY A C 1
ATOM 750 O O . GLY A 1 97 ? -8.260 -6.476 12.673 1.00 92.62 97 GLY A O 1
ATOM 751 N N . SER A 1 98 ? -6.375 -6.390 13.876 1.00 91.00 98 SER A N 1
ATOM 752 C CA . SER A 1 98 ? -5.795 -7.640 13.353 1.00 91.00 98 SER A CA 1
ATOM 753 C C . SER A 1 98 ? -6.521 -8.912 13.813 1.00 91.00 98 SER A C 1
ATOM 755 O O . SER A 1 98 ? -6.176 -10.011 13.390 1.00 91.00 98 SER A O 1
ATOM 757 N N . LYS A 1 99 ? -7.522 -8.780 14.690 1.00 91.38 99 LYS A N 1
ATOM 758 C CA . LYS A 1 99 ? -8.399 -9.866 15.158 1.00 91.38 99 LYS A CA 1
ATOM 759 C C . LYS A 1 99 ? -9.860 -9.615 14.783 1.00 91.38 99 LYS A C 1
ATOM 761 O O . LYS A 1 99 ? -10.750 -10.272 15.327 1.00 91.38 99 LYS A O 1
ATOM 766 N N . ASP A 1 100 ? -10.116 -8.627 13.927 1.00 93.44 100 ASP A N 1
ATOM 767 C CA . ASP A 1 100 ? -11.463 -8.308 13.473 1.00 93.44 100 ASP A CA 1
ATOM 768 C C . ASP A 1 100 ? -12.030 -9.447 12.611 1.00 93.44 100 ASP A C 1
ATOM 770 O O . ASP A 1 100 ? -11.294 -10.243 12.033 1.00 93.44 100 ASP A O 1
ATOM 774 N N . ALA A 1 101 ? -13.357 -9.545 12.554 1.00 91.62 101 ALA A N 1
ATOM 775 C CA . ALA A 1 101 ? -14.031 -10.563 11.756 1.00 91.62 101 ALA A CA 1
ATOM 776 C C . ALA A 1 101 ? -14.056 -10.217 10.257 1.00 91.62 101 ALA A C 1
ATOM 778 O O . ALA A 1 101 ? -14.356 -11.089 9.443 1.00 91.62 101 ALA A O 1
ATOM 779 N N . ASP A 1 102 ? -13.807 -8.954 9.898 1.00 93.25 102 ASP A N 1
ATOM 780 C CA . ASP A 1 102 ? -13.714 -8.507 8.511 1.00 93.25 102 ASP A CA 1
ATOM 781 C C . ASP A 1 102 ? -12.274 -8.605 7.977 1.00 93.25 102 ASP A C 1
ATOM 783 O O . ASP A 1 102 ? -11.356 -7.963 8.492 1.00 93.25 102 ASP A O 1
ATOM 787 N N . ASP A 1 103 ? -12.096 -9.359 6.887 1.00 90.12 103 ASP A N 1
ATOM 788 C CA . ASP A 1 103 ? -10.788 -9.634 6.275 1.00 90.12 103 ASP A CA 1
ATOM 789 C C . ASP A 1 103 ? -10.027 -8.358 5.855 1.00 90.12 103 ASP A C 1
ATOM 791 O O . ASP A 1 103 ? -8.790 -8.331 5.863 1.00 90.12 103 ASP A O 1
ATOM 795 N N . TRP A 1 104 ? -10.734 -7.289 5.455 1.00 90.94 104 TRP A N 1
ATOM 796 C CA . TRP A 1 104 ? -10.091 -6.030 5.063 1.00 90.94 104 TRP A CA 1
ATOM 797 C C . TRP A 1 104 ? -9.588 -5.266 6.278 1.00 90.94 104 TRP A C 1
ATOM 799 O O . TRP A 1 104 ? -8.487 -4.712 6.233 1.00 90.94 104 TRP A O 1
ATOM 809 N N . VAL A 1 105 ? -10.377 -5.236 7.354 1.00 92.88 105 VAL A N 1
ATOM 810 C CA . VAL A 1 105 ? -9.962 -4.629 8.622 1.00 92.88 105 VAL A CA 1
ATOM 811 C C . VAL A 1 105 ? -8.744 -5.370 9.173 1.00 92.88 105 VAL A C 1
ATOM 813 O O . VAL A 1 105 ? -7.747 -4.710 9.469 1.00 92.88 105 VAL A O 1
ATOM 816 N N . GLU A 1 106 ? -8.780 -6.708 9.196 1.00 92.81 106 GLU A N 1
ATOM 817 C CA . GLU A 1 106 ? -7.659 -7.562 9.615 1.00 92.81 106 GLU A CA 1
ATOM 818 C C . GLU A 1 106 ? -6.388 -7.245 8.817 1.00 92.81 106 GLU A C 1
ATOM 820 O O . GLU A 1 106 ? -5.352 -6.886 9.381 1.00 92.81 106 GLU A O 1
ATOM 825 N N . THR A 1 107 ? -6.481 -7.321 7.486 1.00 90.88 107 THR A N 1
ATOM 826 C CA . THR A 1 107 ? -5.327 -7.179 6.590 1.00 90.88 107 THR A CA 1
ATOM 827 C C . THR A 1 107 ? -4.693 -5.794 6.693 1.00 90.88 107 THR A C 1
ATOM 829 O O . THR A 1 107 ? -3.470 -5.668 6.766 1.00 90.88 107 THR A O 1
ATOM 832 N N . ILE A 1 108 ? -5.500 -4.728 6.675 1.00 90.38 108 ILE A N 1
ATOM 833 C CA . ILE A 1 108 ? -4.969 -3.360 6.700 1.00 90.38 108 ILE A CA 1
ATOM 834 C C . ILE A 1 108 ? -4.413 -3.028 8.089 1.00 90.38 108 ILE A C 1
ATOM 836 O O . ILE A 1 108 ? -3.393 -2.341 8.177 1.00 90.38 108 ILE A O 1
ATOM 840 N N . ALA A 1 109 ? -5.038 -3.517 9.166 1.00 91.44 109 ALA A N 1
ATOM 841 C CA . ALA A 1 109 ? -4.512 -3.354 10.517 1.00 91.44 109 ALA A CA 1
ATOM 842 C C . ALA A 1 109 ? -3.151 -4.044 10.673 1.00 91.44 109 ALA A C 1
ATOM 844 O O . ALA A 1 109 ? -2.217 -3.420 11.166 1.00 91.44 109 ALA A O 1
ATOM 845 N N . ASP A 1 110 ? -3.006 -5.274 10.184 1.00 89.12 110 ASP A N 1
ATOM 846 C CA . ASP A 1 110 ? -1.749 -6.022 10.258 1.00 89.12 110 ASP A CA 1
ATOM 847 C C . ASP A 1 110 ? -0.626 -5.373 9.427 1.00 89.12 110 ASP A C 1
ATOM 849 O O . ASP A 1 110 ? 0.482 -5.164 9.925 1.00 89.12 110 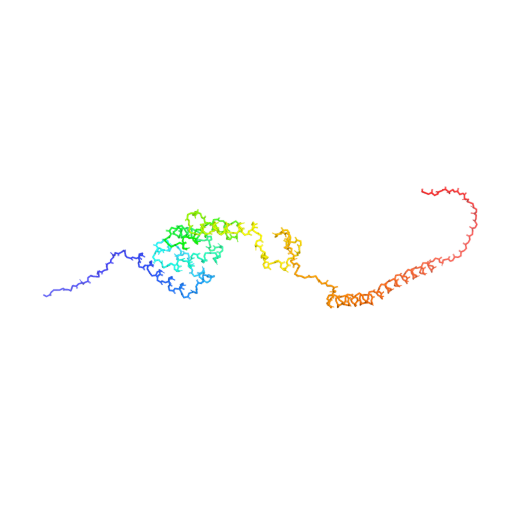ASP A O 1
ATOM 853 N N . ILE A 1 111 ? -0.927 -4.939 8.194 1.00 87.69 111 ILE A N 1
ATOM 854 C CA . ILE A 1 111 ? 0.023 -4.169 7.374 1.00 87.69 111 ILE A CA 1
ATOM 855 C C . ILE A 1 111 ? 0.434 -2.888 8.109 1.00 87.69 111 ILE A C 1
ATOM 857 O O . ILE A 1 111 ? 1.613 -2.532 8.129 1.00 87.69 111 ILE A O 1
ATOM 861 N N . ASN A 1 112 ? -0.513 -2.169 8.712 1.00 86.56 112 ASN A N 1
ATOM 862 C CA . ASN A 1 112 ? -0.204 -0.946 9.443 1.00 86.56 112 ASN A CA 1
ATOM 863 C C . ASN A 1 112 ? 0.560 -1.201 10.747 1.00 86.56 112 ASN A C 1
ATOM 865 O O . ASN A 1 112 ? 1.401 -0.371 11.068 1.00 86.56 112 ASN A O 1
ATOM 869 N N . ASP A 1 113 ? 0.334 -2.302 11.470 1.00 85.06 113 ASP A N 1
ATOM 870 C CA . ASP A 1 113 ? 1.107 -2.662 12.673 1.00 85.06 113 ASP A CA 1
ATOM 871 C C . ASP A 1 113 ? 2.563 -2.959 12.317 1.00 85.06 113 ASP A C 1
ATOM 873 O O . ASP A 1 113 ? 3.484 -2.384 12.903 1.00 85.06 113 ASP A O 1
ATOM 877 N N . LEU A 1 114 ? 2.783 -3.785 11.290 1.00 76.00 114 LEU A N 1
ATOM 878 C CA . LEU A 1 114 ? 4.125 -4.098 10.802 1.00 76.00 114 LEU A CA 1
ATOM 879 C C . LEU A 1 114 ? 4.852 -2.824 10.366 1.00 76.00 114 LEU A C 1
ATOM 881 O O . LEU A 1 114 ? 5.987 -2.565 10.769 1.00 76.00 114 LEU A O 1
ATOM 885 N N . ASN A 1 115 ? 4.147 -1.973 9.622 1.00 75.12 115 ASN A N 1
ATOM 886 C CA . ASN A 1 115 ? 4.677 -0.682 9.238 1.00 75.12 115 ASN A CA 1
ATOM 887 C C . ASN A 1 115 ? 4.894 0.225 10.432 1.00 75.12 115 ASN A C 1
ATOM 889 O O . ASN A 1 115 ? 5.899 0.896 10.451 1.00 75.12 115 ASN A O 1
ATOM 893 N N . PHE A 1 116 ? 4.035 0.272 11.441 1.00 74.81 116 PHE A N 1
ATOM 894 C CA . PHE A 1 116 ? 4.228 1.152 12.591 1.00 74.81 116 PHE A CA 1
ATOM 895 C C . PHE A 1 116 ? 5.481 0.780 13.392 1.00 74.81 116 PHE A C 1
ATOM 897 O O . PHE A 1 116 ? 6.238 1.661 13.812 1.00 74.81 116 PHE A O 1
ATOM 904 N N . ARG A 1 117 ? 5.755 -0.523 13.517 1.00 69.12 117 ARG A N 1
ATOM 905 C CA . ARG A 1 117 ? 6.989 -1.045 14.119 1.00 69.12 117 ARG A CA 1
ATOM 906 C C . ARG A 1 117 ? 8.231 -0.679 13.292 1.00 69.12 117 ARG A C 1
ATOM 908 O O . ARG A 1 117 ? 9.243 -0.304 13.882 1.00 69.12 117 ARG A O 1
ATOM 915 N N . ASP A 1 118 ? 8.129 -0.680 11.960 1.00 63.59 118 ASP A N 1
ATOM 916 C CA . ASP A 1 118 ? 9.232 -0.363 11.031 1.00 63.59 118 ASP A CA 1
ATOM 917 C C . ASP A 1 118 ? 9.323 1.124 10.598 1.00 63.59 118 ASP A C 1
ATOM 919 O O . ASP A 1 118 ? 10.364 1.588 10.121 1.00 63.59 118 ASP A O 1
ATOM 923 N N . ILE A 1 119 ? 8.265 1.922 10.785 1.00 52.47 119 ILE A N 1
ATOM 924 C CA . ILE A 1 119 ? 8.108 3.316 10.312 1.00 52.47 119 ILE A CA 1
ATOM 925 C C . ILE A 1 119 ? 9.090 4.238 11.025 1.00 52.47 119 ILE A C 1
ATOM 927 O O . ILE A 1 119 ? 9.506 5.251 10.460 1.00 52.47 119 ILE A O 1
ATOM 931 N N . THR A 1 120 ? 9.533 3.860 12.225 1.00 49.72 120 THR A N 1
ATOM 932 C CA . THR A 1 120 ? 10.615 4.559 12.927 1.00 49.72 120 THR A CA 1
ATOM 933 C C . THR A 1 120 ? 11.982 4.391 12.248 1.00 49.72 120 THR A C 1
ATOM 935 O O . THR A 1 120 ? 12.902 5.143 12.565 1.00 49.72 120 THR A O 1
ATOM 938 N N . SER A 1 121 ? 12.124 3.479 11.276 1.00 50.69 121 SER A N 1
ATOM 939 C CA . SER A 1 121 ? 13.388 3.194 10.589 1.00 50.69 121 SER A CA 1
ATOM 940 C C . SER A 1 121 ? 13.386 3.505 9.086 1.00 50.69 121 SER A C 1
ATOM 942 O O . SER A 1 121 ? 14.374 4.049 8.591 1.00 50.69 121 SER A O 1
ATOM 944 N N . THR A 1 122 ? 12.319 3.185 8.338 1.00 54.06 122 THR A N 1
ATOM 945 C CA . THR A 1 122 ? 12.428 3.093 6.860 1.00 54.06 122 THR A CA 1
ATOM 946 C C . THR A 1 122 ? 11.585 4.103 6.073 1.00 54.06 122 THR A C 1
ATOM 948 O O . THR A 1 122 ? 11.939 4.435 4.944 1.00 54.06 122 THR A O 1
ATOM 951 N N . GLY A 1 123 ? 10.490 4.629 6.638 1.00 61.72 123 GLY A N 1
ATOM 952 C CA . GLY A 1 123 ? 9.605 5.580 5.941 1.00 61.72 123 GLY A CA 1
ATOM 953 C C . GLY A 1 123 ? 8.884 5.010 4.707 1.00 61.72 123 GLY A C 1
ATOM 954 O O . GLY A 1 123 ? 8.399 5.773 3.871 1.00 61.72 123 GLY A O 1
ATOM 955 N N . VAL A 1 124 ? 8.822 3.681 4.579 1.00 66.19 124 VAL A N 1
ATOM 956 C CA . VAL A 1 124 ? 8.207 2.956 3.460 1.00 66.19 124 VAL A CA 1
ATOM 957 C C . VAL A 1 124 ? 7.142 2.015 4.010 1.00 66.19 124 VAL A C 1
ATOM 959 O O . VAL A 1 124 ? 7.366 1.370 5.028 1.00 66.19 124 VAL A O 1
ATOM 962 N N . ILE A 1 125 ? 6.001 1.936 3.324 1.00 70.50 125 ILE A N 1
ATOM 963 C CA . ILE A 1 125 ? 4.955 0.949 3.607 1.00 70.50 125 ILE A CA 1
ATOM 964 C C . ILE A 1 125 ? 5.388 -0.378 2.980 1.00 70.50 125 ILE A C 1
ATOM 966 O O . ILE A 1 125 ? 5.464 -0.494 1.756 1.00 70.50 125 ILE A O 1
ATOM 970 N N . ILE A 1 126 ? 5.676 -1.367 3.813 1.00 73.75 126 ILE A N 1
ATOM 971 C CA . ILE A 1 126 ? 5.944 -2.748 3.438 1.00 73.75 126 ILE A CA 1
ATOM 972 C C . ILE A 1 126 ? 4.592 -3.477 3.386 1.00 73.75 126 ILE A C 1
ATOM 974 O O . ILE A 1 126 ? 3.933 -3.614 4.419 1.00 73.75 126 ILE A O 1
ATOM 978 N N . PRO A 1 127 ? 4.139 -3.938 2.205 1.00 71.25 127 PRO A N 1
ATOM 979 C CA . PRO A 1 127 ? 2.894 -4.685 2.061 1.00 71.25 127 PRO A CA 1
ATOM 980 C C . PRO A 1 127 ? 3.131 -6.163 2.402 1.00 71.25 127 PRO A C 1
ATOM 982 O O . PRO A 1 127 ? 3.010 -7.041 1.549 1.00 71.25 127 PRO A O 1
ATOM 985 N N . ALA A 1 128 ? 3.536 -6.430 3.641 1.00 74.81 128 ALA A N 1
ATOM 986 C CA . ALA A 1 128 ? 3.697 -7.774 4.173 1.00 74.81 128 ALA A CA 1
ATOM 987 C C . ALA A 1 128 ? 2.678 -8.002 5.288 1.00 74.81 128 ALA A C 1
ATOM 989 O O . ALA A 1 128 ? 2.375 -7.091 6.053 1.00 74.81 128 ALA A O 1
ATOM 990 N N . CYS A 1 129 ? 2.163 -9.224 5.350 1.00 78.00 129 CYS A N 1
ATOM 991 C CA . CYS A 1 129 ? 1.206 -9.660 6.353 1.00 78.00 129 CYS A CA 1
ATOM 992 C C . CYS A 1 129 ? 1.881 -10.715 7.239 1.00 78.00 129 CYS A C 1
ATOM 994 O O . CYS A 1 129 ? 2.615 -11.578 6.743 1.00 78.00 129 CYS A O 1
ATOM 996 N N . THR A 1 130 ? 1.676 -10.634 8.550 1.00 81.12 130 THR A N 1
ATOM 997 C CA . THR A 1 130 ? 2.183 -11.609 9.520 1.00 81.12 130 THR A CA 1
ATOM 998 C C . THR A 1 130 ? 1.404 -12.922 9.432 1.00 81.12 130 THR A C 1
ATOM 1000 O O . THR A 1 130 ? 1.986 -14.006 9.556 1.00 81.12 130 THR A O 1
ATOM 1003 N N . ASN A 1 131 ? 0.104 -12.836 9.133 1.00 81.56 131 ASN A N 1
ATOM 1004 C CA . ASN A 1 131 ? -0.776 -13.978 8.946 1.00 81.56 131 ASN A CA 1
ATOM 1005 C C . ASN A 1 131 ? -0.608 -14.579 7.539 1.00 81.56 131 ASN A C 1
ATOM 1007 O O . ASN A 1 131 ? -1.122 -14.074 6.539 1.00 81.56 131 ASN A O 1
ATOM 1011 N N . LYS A 1 132 ? 0.103 -15.708 7.452 1.00 81.06 132 LYS A N 1
ATOM 1012 C CA . LYS A 1 132 ? 0.307 -16.438 6.186 1.00 81.06 132 LYS A CA 1
ATOM 1013 C C . LYS A 1 132 ? -0.962 -17.106 5.659 1.00 81.06 132 LYS A C 1
ATOM 1015 O O . LYS A 1 132 ? -1.048 -17.369 4.462 1.00 81.06 132 LYS A O 1
ATOM 1020 N N . ASP A 1 133 ? -1.933 -17.367 6.530 1.00 83.12 133 ASP A N 1
ATOM 1021 C CA . ASP A 1 133 ? -3.195 -18.001 6.161 1.00 83.12 133 ASP A CA 1
ATOM 1022 C C . ASP A 1 133 ? -4.255 -16.992 5.693 1.00 83.12 133 ASP A C 1
ATOM 1024 O O . ASP A 1 133 ? -5.303 -17.416 5.187 1.00 83.12 133 ASP A O 1
ATOM 1028 N N . SER A 1 134 ? -3.973 -15.686 5.790 1.00 85.31 134 SER A N 1
ATOM 1029 C CA . SER A 1 134 ? -4.868 -14.624 5.328 1.00 85.31 134 SER A CA 1
ATOM 1030 C C . SER A 1 134 ? -5.124 -14.707 3.820 1.00 85.31 134 SER A C 1
ATOM 1032 O O . SER A 1 134 ? -4.285 -15.156 3.025 1.00 85.31 134 SER A O 1
ATOM 1034 N N . HIS A 1 135 ? -6.307 -14.254 3.399 1.00 86.50 135 HIS A N 1
ATOM 1035 C CA . HIS A 1 135 ? -6.671 -14.204 1.982 1.00 86.50 135 HIS A CA 1
ATOM 1036 C C . HIS A 1 135 ? -5.693 -13.330 1.175 1.00 86.50 135 HIS A C 1
ATOM 1038 O O . HIS A 1 135 ? -5.334 -13.661 0.040 1.00 86.50 135 HIS A O 1
ATOM 1044 N N . PHE A 1 136 ? -5.208 -12.242 1.779 1.00 87.44 136 PHE A N 1
ATOM 1045 C CA . PHE A 1 136 ? -4.211 -11.355 1.187 1.00 87.44 136 PHE A CA 1
ATOM 1046 C C . PHE A 1 136 ? -2.884 -12.075 0.909 1.00 87.44 136 PHE A C 1
ATOM 1048 O O . PHE A 1 136 ? -2.398 -12.032 -0.222 1.00 87.44 136 PHE A O 1
ATOM 1055 N N . SER A 1 137 ? -2.335 -12.794 1.895 1.00 87.56 137 SER A N 1
ATOM 1056 C CA . SER A 1 137 ? -1.079 -13.546 1.752 1.00 87.56 137 SER A CA 1
ATOM 1057 C C . SER A 1 137 ? -1.162 -14.607 0.652 1.00 87.56 137 SER A C 1
ATOM 1059 O O . SER A 1 137 ? -0.263 -14.707 -0.185 1.00 87.56 137 SER A O 1
ATOM 1061 N N . LYS A 1 138 ? -2.277 -15.347 0.590 1.00 90.25 138 LYS A N 1
ATOM 1062 C CA . LYS A 1 138 ? -2.534 -16.342 -0.466 1.00 90.25 138 LYS A CA 1
ATOM 1063 C C . LYS A 1 138 ? -2.604 -15.698 -1.849 1.00 90.25 138 LYS A C 1
ATOM 1065 O O . LYS A 1 138 ? -1.946 -16.162 -2.778 1.00 90.25 138 LYS A O 1
ATOM 1070 N N . THR A 1 139 ? -3.333 -14.588 -1.971 1.00 91.12 139 THR A N 1
ATOM 1071 C CA . THR A 1 139 ? -3.444 -13.834 -3.231 1.00 91.12 139 THR A CA 1
ATOM 1072 C C . THR A 1 139 ? -2.080 -13.303 -3.682 1.00 91.12 139 THR A C 1
ATOM 1074 O O . THR A 1 139 ? -1.741 -13.378 -4.863 1.00 91.12 139 THR A O 1
ATOM 1077 N N . LEU A 1 140 ? -1.262 -12.802 -2.751 1.00 89.88 140 LEU A N 1
ATOM 1078 C CA . LEU A 1 140 ? 0.087 -12.318 -3.040 1.00 89.88 140 LEU A CA 1
ATOM 1079 C C . LEU A 1 140 ? 1.009 -13.449 -3.520 1.00 89.88 140 LEU A C 1
ATOM 1081 O O . LEU A 1 140 ? 1.794 -13.257 -4.453 1.00 89.88 140 LEU A O 1
ATOM 1085 N N . GLU A 1 141 ? 0.901 -14.639 -2.928 1.00 91.31 141 GLU A N 1
ATOM 1086 C CA . GLU A 1 141 ? 1.656 -15.817 -3.358 1.00 91.31 141 GLU A CA 1
ATOM 1087 C C . GLU A 1 141 ? 1.229 -16.280 -4.761 1.00 91.31 141 GLU A C 1
ATOM 1089 O O . GLU A 1 141 ? 2.077 -16.543 -5.619 1.00 91.31 141 GLU A O 1
ATOM 1094 N N . GLU A 1 142 ? -0.076 -16.336 -5.032 1.00 93.75 142 GLU A N 1
ATOM 1095 C CA . GLU A 1 142 ? -0.613 -16.659 -6.357 1.00 93.75 142 GLU A CA 1
ATOM 1096 C C . GLU A 1 142 ? -0.169 -15.652 -7.418 1.00 93.75 142 GLU A C 1
ATOM 1098 O O . GLU A 1 142 ? 0.252 -16.043 -8.512 1.00 93.75 142 GLU A O 1
ATOM 1103 N N . LEU A 1 143 ? -0.196 -14.361 -7.083 1.00 93.06 143 LEU A N 1
ATOM 1104 C CA . LEU A 1 143 ? 0.275 -13.292 -7.951 1.00 93.06 143 LEU A CA 1
ATOM 1105 C C . LEU A 1 143 ? 1.777 -13.427 -8.224 1.00 93.06 143 LEU A C 1
ATOM 1107 O O . LEU A 1 143 ? 2.199 -13.341 -9.376 1.00 93.06 143 LEU A O 1
ATOM 1111 N N . THR A 1 144 ? 2.575 -13.726 -7.199 1.00 91.56 144 THR A N 1
ATOM 1112 C CA . THR A 1 144 ? 4.020 -13.969 -7.336 1.00 91.56 144 THR A CA 1
ATOM 1113 C C . THR A 1 144 ? 4.295 -15.154 -8.265 1.00 91.56 144 THR A C 1
ATOM 1115 O O . THR A 1 144 ? 5.097 -15.046 -9.193 1.00 91.56 144 THR A O 1
ATOM 1118 N N . LYS A 1 145 ? 3.571 -16.269 -8.097 1.00 94.62 145 LYS A N 1
ATOM 1119 C CA . LYS A 1 145 ? 3.649 -17.437 -8.995 1.00 94.62 145 LYS A CA 1
ATOM 1120 C C . LYS A 1 145 ? 3.199 -17.100 -10.417 1.00 94.62 145 LYS A C 1
ATOM 1122 O O . LYS A 1 145 ? 3.741 -17.632 -11.384 1.00 94.62 145 LYS A O 1
ATOM 1127 N N . CYS A 1 146 ? 2.192 -16.245 -10.573 1.00 93.00 146 CYS A N 1
ATOM 1128 C CA . CYS A 1 146 ? 1.744 -15.757 -11.873 1.00 93.00 146 CYS A CA 1
ATOM 1129 C C . CYS A 1 146 ? 2.841 -14.940 -12.570 1.00 93.00 146 CYS A C 1
ATOM 1131 O O . CYS A 1 146 ? 3.201 -15.245 -13.707 1.00 93.00 146 CYS A O 1
ATOM 1133 N N . PHE A 1 147 ? 3.438 -13.976 -11.866 1.00 90.81 147 PHE A N 1
ATOM 1134 C CA . PHE A 1 147 ? 4.542 -13.174 -12.388 1.00 90.81 147 PHE A CA 1
ATOM 1135 C C . PHE A 1 147 ? 5.754 -14.021 -12.755 1.00 90.81 147 PHE A C 1
ATOM 1137 O O . PHE A 1 147 ? 6.308 -13.825 -13.831 1.00 90.81 147 PHE A O 1
ATOM 1144 N N . GLN A 1 148 ? 6.127 -14.994 -11.921 1.00 90.56 148 GLN A N 1
ATOM 1145 C CA . GLN A 1 148 ? 7.249 -15.885 -12.207 1.00 90.56 148 GLN A CA 1
ATOM 1146 C C . GLN A 1 148 ? 7.025 -16.684 -13.502 1.00 90.56 148 GLN A C 1
ATOM 1148 O O . GLN A 1 148 ? 7.913 -16.747 -14.349 1.00 90.56 148 GLN A O 1
ATOM 1153 N N . ARG A 1 149 ? 5.810 -17.210 -13.715 1.00 91.88 149 ARG A N 1
ATOM 1154 C CA . ARG A 1 149 ? 5.449 -17.908 -14.961 1.00 91.88 149 ARG A CA 1
ATOM 1155 C C . ARG A 1 149 ? 5.549 -17.001 -16.190 1.00 91.88 149 ARG A C 1
ATOM 1157 O O . ARG A 1 149 ? 6.103 -17.411 -17.204 1.00 91.88 149 ARG A O 1
ATOM 1164 N N . HIS A 1 150 ? 5.044 -15.769 -16.110 1.00 88.69 150 HIS A N 1
ATOM 1165 C CA . HIS A 1 150 ? 5.134 -14.816 -17.224 1.00 88.69 150 HIS A CA 1
ATOM 1166 C C . HIS A 1 150 ? 6.555 -14.289 -17.456 1.00 88.69 150 HIS A C 1
ATOM 1168 O O . HIS A 1 150 ? 6.913 -13.977 -18.594 1.00 88.69 150 HIS A O 1
ATOM 1174 N N . LEU A 1 151 ? 7.371 -14.202 -16.402 1.00 85.69 151 LEU A N 1
ATOM 1175 C CA . LEU A 1 151 ? 8.788 -13.869 -16.501 1.00 85.69 151 LEU A CA 1
ATOM 1176 C C . LEU A 1 151 ? 9.543 -14.960 -17.270 1.00 85.69 151 LEU A C 1
ATOM 1178 O O . LEU A 1 151 ? 10.278 -14.642 -18.201 1.00 85.69 151 LEU A O 1
ATOM 1182 N N . GLU A 1 152 ? 9.309 -16.232 -16.937 1.00 87.06 152 GLU A N 1
ATOM 1183 C CA . GLU A 1 152 ? 9.890 -17.391 -17.633 1.00 87.06 152 GLU A CA 1
ATOM 1184 C C . GLU A 1 152 ? 9.404 -17.513 -19.086 1.00 87.06 152 GLU A C 1
ATOM 1186 O O . GLU A 1 152 ? 10.180 -17.881 -19.967 1.00 87.06 152 GLU A O 1
ATOM 1191 N N . ALA A 1 153 ? 8.146 -17.151 -19.357 1.00 86.69 153 ALA A N 1
ATOM 1192 C CA . ALA A 1 153 ? 7.584 -17.107 -20.708 1.00 86.69 153 ALA A CA 1
ATOM 1193 C C . ALA A 1 153 ? 8.080 -15.912 -21.552 1.00 86.69 153 ALA A C 1
ATOM 1195 O O . ALA A 1 153 ? 7.944 -15.922 -22.775 1.00 86.69 153 ALA A O 1
ATOM 1196 N N . GLY A 1 154 ? 8.665 -14.882 -20.927 1.00 80.12 154 GLY A N 1
ATOM 1197 C CA . GLY A 1 154 ? 9.117 -13.666 -21.611 1.00 80.12 154 GLY A CA 1
ATOM 1198 C C . GLY A 1 154 ? 7.989 -12.703 -22.016 1.00 80.12 154 GLY A C 1
ATOM 1199 O O . GLY A 1 154 ? 8.173 -11.874 -22.914 1.00 80.12 154 GLY A O 1
ATOM 1200 N N . ASP A 1 155 ? 6.827 -12.791 -21.362 1.00 80.31 155 ASP A N 1
ATOM 1201 C CA . ASP A 1 155 ? 5.644 -11.965 -21.653 1.00 80.31 155 ASP A CA 1
ATOM 1202 C C . ASP A 1 155 ? 5.704 -10.575 -20.997 1.00 80.31 155 ASP A C 1
ATOM 1204 O O . ASP A 1 155 ? 5.007 -9.644 -21.412 1.00 80.31 155 ASP A O 1
ATOM 1208 N N . LEU A 1 156 ? 6.557 -10.402 -19.982 1.00 76.94 156 LEU A N 1
ATOM 1209 C CA . LEU A 1 156 ? 6.698 -9.157 -19.223 1.00 76.94 156 LEU A CA 1
ATOM 1210 C C . LEU A 1 156 ? 7.527 -8.119 -19.997 1.00 76.94 156 LEU A C 1
ATOM 1212 O O . LEU A 1 156 ? 8.708 -7.907 -19.734 1.00 76.94 156 LEU A O 1
ATOM 1216 N N . LYS A 1 157 ? 6.893 -7.462 -20.973 1.00 73.44 157 LYS A N 1
ATOM 1217 C CA . LYS A 1 157 ? 7.522 -6.446 -21.845 1.00 73.44 157 LYS A CA 1
ATOM 1218 C C . LYS A 1 157 ? 7.206 -5.001 -21.455 1.00 73.44 157 LYS A C 1
ATOM 1220 O O . LYS A 1 157 ? 7.561 -4.077 -22.185 1.00 73.44 157 LYS A O 1
ATOM 1225 N N . LEU A 1 158 ? 6.509 -4.795 -20.341 1.00 75.06 158 LEU A N 1
ATOM 1226 C CA . LEU A 1 158 ? 6.133 -3.463 -19.881 1.00 75.06 158 LEU A CA 1
ATOM 1227 C C . LEU A 1 158 ? 7.317 -2.792 -19.184 1.00 75.06 158 LEU A C 1
ATOM 1229 O O . LEU A 1 158 ? 7.882 -3.327 -18.234 1.00 75.06 158 LEU A O 1
ATOM 1233 N N . THR A 1 159 ? 7.678 -1.601 -19.654 1.00 72.62 159 THR A N 1
ATOM 1234 C CA . THR A 1 159 ? 8.667 -0.743 -18.997 1.00 72.62 159 THR A CA 1
ATOM 1235 C C . THR A 1 159 ? 7.972 0.197 -18.009 1.00 72.62 159 THR A C 1
ATOM 1237 O O . THR A 1 159 ? 6.921 0.740 -18.358 1.00 72.62 159 THR A O 1
ATOM 1240 N N . PRO A 1 160 ? 8.546 0.459 -16.822 1.00 79.12 160 PRO A N 1
ATOM 1241 C CA . PRO A 1 160 ? 7.989 1.425 -15.874 1.00 79.12 160 PRO A CA 1
ATOM 1242 C C . PRO A 1 160 ? 7.888 2.838 -16.461 1.00 79.12 160 PRO A C 1
ATOM 1244 O O . PRO A 1 160 ? 8.664 3.206 -17.342 1.00 79.12 160 PRO A O 1
ATOM 1247 N N . GLU A 1 161 ? 6.992 3.669 -15.924 1.00 76.00 161 GLU A N 1
ATOM 1248 C CA . GLU A 1 161 ? 6.743 5.035 -16.424 1.00 76.00 161 GLU A CA 1
ATOM 1249 C C . GLU A 1 161 ? 8.006 5.922 -16.438 1.00 76.00 161 GLU A C 1
ATOM 1251 O O . GLU A 1 161 ? 8.186 6.745 -17.336 1.00 76.00 161 GLU A O 1
ATOM 1256 N N . GLY A 1 162 ? 8.937 5.700 -15.502 1.00 73.62 162 GLY A N 1
ATOM 1257 C CA . GLY A 1 162 ? 10.217 6.416 -15.431 1.00 73.62 162 GLY A CA 1
ATOM 1258 C C . GLY A 1 162 ? 11.232 6.053 -16.524 1.00 73.62 162 GLY A C 1
ATOM 1259 O O . GLY A 1 162 ? 12.228 6.760 -16.691 1.00 73.62 162 GLY A O 1
ATOM 1260 N N . HIS A 1 163 ? 10.988 4.990 -17.299 1.00 78.50 163 HIS A N 1
ATOM 1261 C CA . HIS A 1 163 ? 11.912 4.509 -18.330 1.00 78.50 163 HIS A CA 1
ATOM 1262 C C . HIS A 1 163 ? 12.209 5.569 -19.399 1.00 78.50 163 HIS A C 1
ATOM 1264 O O . HIS A 1 163 ? 13.338 5.685 -19.864 1.00 78.50 163 HIS A O 1
ATOM 1270 N N . ASN A 1 164 ? 11.217 6.386 -19.757 1.00 78.56 164 ASN A N 1
ATOM 1271 C CA . ASN A 1 164 ? 11.357 7.394 -20.814 1.00 78.56 164 ASN A CA 1
ATOM 1272 C C . ASN A 1 164 ? 12.139 8.644 -20.380 1.00 78.56 164 ASN A C 1
ATOM 1274 O O . ASN A 1 164 ? 12.487 9.469 -21.221 1.00 78.56 164 ASN A O 1
ATOM 1278 N N . ILE A 1 165 ? 12.384 8.801 -19.078 1.00 85.25 165 ILE A N 1
ATOM 1279 C CA . ILE A 1 165 ? 13.063 9.969 -18.503 1.00 85.25 165 ILE A CA 1
ATOM 1280 C C . ILE A 1 165 ? 14.530 9.635 -18.207 1.00 85.25 165 ILE A C 1
ATOM 1282 O O . ILE A 1 165 ? 15.410 10.485 -18.346 1.00 85.25 165 ILE A O 1
ATOM 1286 N N . ALA A 1 166 ? 14.802 8.395 -17.800 1.00 84.81 166 ALA A N 1
ATOM 1287 C CA . ALA A 1 166 ? 16.139 7.949 -17.446 1.00 84.81 166 ALA A CA 1
ATOM 1288 C C . ALA A 1 166 ? 17.015 7.668 -18.678 1.00 84.81 166 ALA A C 1
ATOM 1290 O O . ALA A 1 166 ? 16.543 7.336 -19.767 1.00 84.81 166 ALA A O 1
ATOM 1291 N N . SER A 1 167 ? 18.334 7.777 -18.496 1.00 87.38 167 SER A N 1
ATOM 1292 C CA . SER A 1 167 ? 19.285 7.421 -19.545 1.00 87.38 167 SER A CA 1
ATOM 1293 C C . SER A 1 167 ? 19.240 5.921 -19.843 1.00 87.38 167 SER A C 1
ATOM 1295 O O . SER A 1 167 ? 18.904 5.088 -18.999 1.00 87.38 167 SER A O 1
ATOM 1297 N N . THR A 1 168 ? 19.668 5.552 -21.047 1.00 84.75 168 THR A N 1
ATOM 1298 C CA . THR A 1 168 ? 19.764 4.148 -21.470 1.00 84.75 168 THR A CA 1
ATOM 1299 C C . THR A 1 168 ? 20.674 3.314 -20.566 1.00 84.75 168 THR A C 1
ATOM 1301 O O . THR A 1 168 ? 20.401 2.135 -20.358 1.00 84.75 168 THR A O 1
ATOM 1304 N N . SER A 1 169 ? 21.725 3.907 -19.989 1.00 87.44 169 SER A N 1
ATOM 1305 C CA . SER A 1 169 ? 22.607 3.230 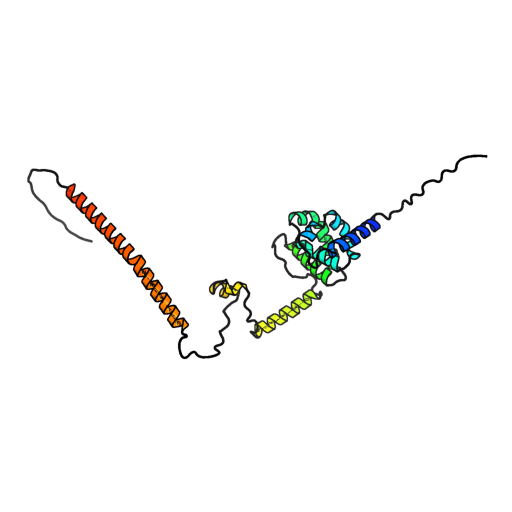-19.032 1.00 87.44 169 SER A CA 1
ATOM 1306 C C . SER A 1 169 ? 21.926 2.951 -17.693 1.00 87.44 169 SER A C 1
ATOM 1308 O O . SER A 1 169 ? 22.061 1.844 -17.175 1.00 87.44 169 SER A O 1
ATOM 1310 N N . VAL A 1 170 ? 21.166 3.912 -17.158 1.00 86.81 170 VAL A N 1
ATOM 1311 C CA . VAL A 1 170 ? 20.408 3.749 -15.907 1.00 86.81 170 VAL A CA 1
ATOM 1312 C C . VAL A 1 170 ? 19.321 2.700 -16.091 1.00 86.81 170 VAL A C 1
ATOM 1314 O O . VAL A 1 170 ? 19.254 1.746 -15.325 1.00 86.81 170 VAL A O 1
ATOM 1317 N N . ASN A 1 171 ? 18.548 2.804 -17.172 1.00 85.62 171 ASN A N 1
ATOM 1318 C CA . ASN A 1 171 ? 17.528 1.814 -17.499 1.00 85.62 171 ASN A CA 1
ATOM 1319 C C . ASN A 1 171 ? 18.114 0.409 -17.636 1.00 85.62 171 ASN A C 1
ATOM 1321 O O . ASN A 1 171 ? 17.529 -0.545 -17.133 1.00 85.62 171 ASN A O 1
ATOM 1325 N N . LYS A 1 172 ? 19.289 0.285 -18.266 1.00 85.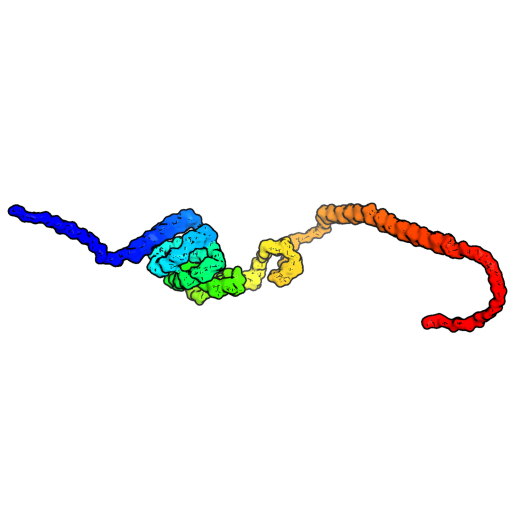44 172 LYS A N 1
ATOM 1326 C CA . LYS A 1 172 ? 19.963 -1.005 -18.406 1.00 85.44 172 LYS A CA 1
ATOM 1327 C C . LYS A 1 172 ? 20.406 -1.590 -17.066 1.00 85.44 172 LYS A C 1
ATOM 1329 O O . LYS A 1 172 ? 20.328 -2.800 -16.881 1.00 85.44 172 LYS A O 1
ATOM 1334 N N . ALA A 1 173 ? 20.883 -0.749 -16.152 1.00 85.88 173 ALA A N 1
ATOM 1335 C CA . ALA A 1 173 ? 21.288 -1.180 -14.819 1.00 85.88 173 ALA A CA 1
ATOM 1336 C C . ALA A 1 173 ? 20.086 -1.578 -13.946 1.00 85.88 173 ALA A C 1
ATOM 1338 O O . ALA A 1 173 ? 20.169 -2.563 -13.221 1.00 85.88 173 ALA A O 1
ATOM 1339 N N . SER A 1 174 ? 18.974 -0.843 -14.030 1.00 83.56 174 SER A N 1
ATOM 1340 C CA . SER A 1 174 ? 17.787 -1.067 -13.193 1.00 83.56 174 SER A CA 1
ATOM 1341 C C . SER A 1 174 ? 16.863 -2.170 -13.709 1.00 83.56 174 SER A C 1
ATOM 1343 O O . SER A 1 174 ? 16.296 -2.907 -12.910 1.00 83.56 174 SER A O 1
ATOM 1345 N N . PHE A 1 175 ? 16.696 -2.281 -15.029 1.00 79.88 175 PHE A N 1
ATOM 1346 C CA . PHE A 1 175 ? 15.685 -3.146 -15.655 1.00 79.88 175 PHE A CA 1
ATOM 1347 C C . PHE A 1 175 ? 16.278 -4.184 -16.615 1.00 79.88 175 PHE A C 1
ATOM 1349 O O . PHE A 1 175 ? 15.542 -4.964 -17.212 1.00 79.88 175 PHE A O 1
ATOM 1356 N N . GLY A 1 176 ? 17.603 -4.212 -16.774 1.00 80.12 176 GLY A N 1
ATOM 1357 C CA . GLY A 1 176 ? 18.277 -5.115 -17.699 1.00 80.12 176 GLY A CA 1
ATOM 1358 C C . GLY A 1 176 ? 18.279 -4.618 -19.146 1.00 80.12 176 GLY A C 1
ATOM 1359 O O . GLY A 1 176 ? 18.019 -3.454 -19.449 1.00 80.12 176 GLY A O 1
ATOM 1360 N N . ALA A 1 177 ? 18.659 -5.495 -20.075 1.00 78.50 177 ALA A N 1
ATOM 1361 C CA . ALA A 1 177 ? 18.765 -5.121 -21.483 1.00 78.50 177 ALA A CA 1
ATOM 1362 C C . ALA A 1 177 ? 17.387 -4.753 -22.073 1.00 78.50 177 ALA A C 1
ATOM 1364 O O . ALA A 1 177 ? 16.404 -5.432 -21.777 1.00 78.50 177 ALA A O 1
ATOM 1365 N N . PRO A 1 178 ? 17.302 -3.710 -22.924 1.00 72.19 178 PRO A N 1
ATOM 1366 C CA . PRO A 1 178 ? 16.046 -3.350 -23.566 1.00 72.19 178 PRO A CA 1
ATOM 1367 C C . PRO A 1 178 ? 15.548 -4.498 -24.459 1.00 72.19 178 PRO A C 1
ATOM 1369 O O . PRO A 1 178 ? 16.372 -5.185 -25.075 1.00 72.19 178 PRO A O 1
ATOM 1372 N N . PRO A 1 179 ? 14.222 -4.696 -24.560 1.00 73.81 179 PRO A N 1
ATOM 1373 C CA . PRO A 1 179 ? 13.653 -5.747 -25.391 1.00 73.81 179 PRO A CA 1
ATOM 1374 C C . PRO A 1 179 ? 14.051 -5.557 -26.858 1.00 73.81 179 PRO A C 1
ATOM 1376 O O . PRO A 1 179 ? 14.133 -4.433 -27.364 1.00 73.81 179 PRO A O 1
ATOM 1379 N N . GLU A 1 180 ? 14.300 -6.668 -27.551 1.00 75.06 180 GLU A N 1
ATOM 1380 C CA . GLU A 1 180 ? 14.678 -6.623 -28.958 1.00 75.06 180 GLU A CA 1
ATOM 1381 C C . GLU A 1 180 ? 13.522 -6.071 -29.800 1.00 75.06 180 GLU A C 1
ATOM 1383 O O . GLU A 1 180 ? 12.385 -6.547 -29.745 1.00 75.06 180 GLU A O 1
ATOM 1388 N N . VAL A 1 181 ? 13.814 -5.039 -30.593 1.00 79.00 181 VAL A N 1
ATOM 1389 C CA . VAL A 1 181 ? 12.822 -4.411 -31.465 1.00 79.00 181 VAL A CA 1
ATOM 1390 C C . VAL A 1 181 ? 12.456 -5.388 -32.578 1.00 79.00 181 VAL A C 1
ATOM 1392 O O . VAL A 1 181 ? 13.279 -5.700 -33.443 1.00 79.00 181 VAL A O 1
ATOM 1395 N N . GLN A 1 182 ? 11.200 -5.835 -32.591 1.00 82.19 182 GLN A N 1
ATOM 1396 C CA . GLN A 1 182 ? 10.690 -6.702 -33.645 1.00 82.19 182 GLN A CA 1
ATOM 1397 C C . GLN A 1 182 ? 10.733 -5.972 -34.994 1.00 82.19 182 GLN A C 1
ATOM 1399 O O . GLN A 1 182 ? 10.054 -4.967 -35.218 1.00 82.19 182 GLN A O 1
ATOM 1404 N N . LYS A 1 183 ? 11.540 -6.486 -35.925 1.00 86.25 183 LYS A N 1
ATOM 1405 C CA . LYS A 1 183 ? 11.645 -5.946 -37.284 1.00 86.25 183 LYS A CA 1
ATOM 1406 C C . LYS A 1 183 ? 10.466 -6.430 -38.123 1.00 86.25 183 LYS A C 1
ATOM 1408 O O . LYS A 1 183 ? 10.542 -7.477 -38.755 1.00 86.25 183 LYS A O 1
ATOM 1413 N N . CYS A 1 184 ? 9.387 -5.655 -38.154 1.00 89.25 184 CYS A N 1
ATOM 1414 C CA . CYS A 1 184 ? 8.204 -6.006 -38.947 1.00 89.25 184 CYS A CA 1
ATOM 1415 C C . CYS A 1 184 ? 8.444 -5.916 -40.464 1.00 89.25 184 CYS A C 1
ATOM 1417 O O . CYS A 1 184 ? 7.772 -6.586 -41.242 1.00 89.25 184 CYS A O 1
ATOM 1419 N N . PHE A 1 185 ? 9.387 -5.082 -40.905 1.00 92.56 185 PHE A N 1
ATOM 1420 C CA . PHE A 1 185 ? 9.719 -4.907 -42.317 1.00 92.56 185 PHE A CA 1
ATOM 1421 C C . PHE A 1 185 ? 11.144 -4.377 -42.489 1.00 92.56 185 PHE A C 1
ATOM 1423 O O . PHE A 1 185 ? 11.763 -3.862 -41.557 1.00 92.56 185 PHE A O 1
ATOM 1430 N N . ILE A 1 186 ? 11.660 -4.479 -43.714 1.00 88.88 186 ILE A N 1
ATOM 1431 C CA . ILE A 1 186 ? 12.995 -4.005 -44.087 1.00 88.88 186 ILE A CA 1
ATOM 1432 C C . ILE A 1 186 ? 12.846 -2.731 -44.928 1.00 88.88 186 ILE A C 1
ATOM 1434 O O . ILE A 1 186 ? 12.295 -2.768 -46.031 1.00 88.88 186 ILE A O 1
ATOM 1438 N N . LEU A 1 187 ? 13.354 -1.595 -44.436 1.00 89.75 187 LEU A N 1
ATOM 1439 C CA . LEU A 1 187 ? 13.415 -0.364 -45.230 1.00 89.75 187 LEU A CA 1
ATOM 1440 C C . LEU A 1 187 ? 14.469 -0.490 -46.338 1.00 89.75 187 LEU A C 1
ATOM 1442 O O . LEU A 1 187 ? 15.656 -0.637 -46.066 1.00 89.75 187 LEU A O 1
ATOM 1446 N N . ARG A 1 188 ? 14.043 -0.339 -47.598 1.00 91.50 188 ARG A N 1
ATOM 1447 C CA . ARG A 1 188 ? 14.951 -0.307 -48.764 1.00 91.50 188 ARG A CA 1
ATOM 1448 C C . ARG A 1 188 ? 15.594 1.061 -49.013 1.00 91.50 188 ARG A C 1
ATOM 1450 O O . ARG A 1 188 ? 16.622 1.144 -49.675 1.00 91.50 188 ARG A O 1
ATOM 1457 N N . LYS A 1 189 ? 14.976 2.142 -48.533 1.00 93.25 189 LYS A N 1
ATOM 1458 C CA . LYS A 1 189 ? 15.462 3.525 -48.667 1.00 93.25 189 LYS A CA 1
ATOM 1459 C C . LYS A 1 189 ? 15.322 4.240 -47.330 1.00 93.25 189 LYS A C 1
ATOM 1461 O O . LYS A 1 189 ? 14.365 3.985 -46.605 1.00 93.25 189 LYS A O 1
ATOM 1466 N N . LYS A 1 190 ? 16.257 5.142 -47.012 1.00 90.12 190 LYS A N 1
ATOM 1467 C CA . LYS A 1 190 ? 16.176 5.968 -45.798 1.00 90.12 190 LYS A CA 1
ATOM 1468 C C . LYS A 1 190 ? 14.949 6.898 -45.860 1.00 90.12 190 LYS A C 1
ATOM 1470 O O . LYS A 1 190 ? 14.606 7.365 -46.949 1.00 90.12 190 LYS A O 1
ATOM 1475 N N . PRO A 1 191 ? 14.285 7.172 -44.724 1.00 91.50 191 PRO A N 1
ATOM 1476 C CA . PRO A 1 191 ? 13.121 8.051 -44.686 1.00 91.50 191 PRO A CA 1
ATOM 1477 C C . PRO A 1 191 ? 13.511 9.503 -44.981 1.00 91.50 191 PRO A C 1
ATOM 1479 O O . PRO A 1 191 ? 14.653 9.912 -44.777 1.00 91.50 191 PRO A O 1
ATOM 1482 N N . LYS A 1 192 ? 12.536 10.316 -45.404 1.00 92.75 192 LYS A N 1
ATOM 1483 C CA . LYS A 1 192 ? 12.751 11.747 -45.692 1.00 92.75 192 LYS A CA 1
ATOM 1484 C C . LYS A 1 192 ? 13.295 12.524 -44.480 1.00 92.75 192 LYS A C 1
ATOM 1486 O O . LYS A 1 192 ? 14.081 13.449 -44.666 1.00 92.75 192 LYS A O 1
ATOM 1491 N N . SER A 1 193 ? 12.946 12.110 -43.258 1.00 92.31 193 SER A N 1
ATOM 1492 C CA . SER A 1 193 ? 13.455 12.693 -42.006 1.00 92.31 193 SER A CA 1
ATOM 1493 C C . SER A 1 193 ? 14.974 12.574 -41.853 1.00 92.31 193 SER A C 1
ATOM 1495 O O . SER A 1 193 ? 15.589 13.453 -41.258 1.00 92.31 193 SER A O 1
ATOM 1497 N N . PHE A 1 194 ? 15.597 11.543 -42.434 1.00 91.44 194 PHE A N 1
ATOM 1498 C CA . PHE A 1 194 ? 17.052 11.386 -42.410 1.00 91.44 194 PHE A CA 1
ATOM 1499 C C . PHE A 1 194 ? 17.753 12.512 -43.182 1.00 91.44 194 PHE A C 1
ATOM 1501 O O . PHE A 1 194 ? 18.723 13.087 -42.694 1.00 91.44 194 PHE A O 1
ATOM 1508 N N . ASN A 1 195 ? 17.240 12.859 -44.367 1.00 89.81 195 ASN A N 1
ATOM 1509 C CA . ASN A 1 195 ? 17.789 13.963 -45.158 1.00 89.81 195 ASN A CA 1
ATOM 1510 C C . ASN A 1 195 ? 17.577 15.303 -44.445 1.00 89.81 195 ASN A C 1
ATOM 1512 O O . ASN A 1 195 ? 18.509 16.094 -44.351 1.00 89.81 195 ASN A O 1
ATOM 1516 N N . LEU A 1 196 ? 16.385 15.508 -43.874 1.00 91.31 196 LEU A N 1
ATOM 1517 C CA . LEU A 1 196 ? 16.062 16.715 -43.113 1.00 91.31 196 LEU A CA 1
ATOM 1518 C C . LEU A 1 196 ? 16.991 16.907 -41.904 1.00 91.31 196 LEU A C 1
ATOM 1520 O O . LEU A 1 196 ? 17.518 17.998 -41.714 1.00 91.31 196 LEU A O 1
ATOM 1524 N N . SER A 1 197 ? 17.229 15.856 -41.113 1.00 91.69 197 SER A N 1
ATOM 1525 C CA . SER A 1 197 ? 18.145 15.912 -39.966 1.00 91.69 197 SER A CA 1
ATOM 1526 C C . SER A 1 197 ? 19.560 16.306 -40.395 1.00 91.69 197 SER A C 1
ATOM 1528 O O . SER A 1 197 ? 20.154 17.194 -39.791 1.00 91.69 197 SER A O 1
ATOM 1530 N N . ASN A 1 198 ? 20.066 15.722 -41.484 1.00 91.00 198 ASN A N 1
ATOM 1531 C CA . ASN A 1 198 ? 21.403 16.030 -41.986 1.00 91.00 198 ASN A CA 1
ATOM 1532 C C . ASN A 1 198 ? 21.520 17.479 -42.493 1.00 91.00 198 ASN A C 1
ATOM 1534 O O . ASN A 1 198 ? 22.542 18.132 -42.287 1.00 91.00 198 ASN A O 1
ATOM 1538 N N . ASP A 1 199 ? 20.474 17.998 -43.140 1.00 90.94 199 ASP A N 1
ATOM 1539 C CA . ASP A 1 199 ? 20.437 19.391 -43.592 1.00 90.94 199 ASP A CA 1
ATOM 1540 C C . ASP A 1 199 ? 20.408 20.375 -42.414 1.00 90.94 199 ASP A C 1
ATOM 1542 O O . ASP A 1 199 ? 21.079 21.408 -42.471 1.00 90.94 199 ASP A O 1
ATOM 1546 N N . MET A 1 200 ? 19.704 20.044 -41.325 1.00 89.12 200 MET A N 1
ATOM 1547 C CA . MET A 1 200 ? 19.720 20.838 -40.091 1.00 89.12 200 MET A CA 1
ATOM 1548 C C . MET A 1 200 ? 21.110 20.842 -39.444 1.00 89.12 200 MET A C 1
ATOM 1550 O O . MET A 1 200 ? 21.652 21.917 -39.195 1.00 89.12 200 MET A O 1
ATOM 1554 N N . THR A 1 201 ? 21.746 19.677 -39.282 1.00 89.31 201 THR A N 1
ATOM 1555 C CA . THR A 1 201 ? 23.103 19.577 -38.712 1.00 89.31 201 THR A CA 1
ATOM 1556 C C . THR A 1 201 ? 24.134 20.350 -39.536 1.00 89.31 201 THR A C 1
ATOM 1558 O O . THR A 1 201 ? 24.983 21.044 -38.980 1.00 89.31 201 THR A O 1
ATOM 1561 N N . LYS A 1 202 ? 24.052 20.293 -40.872 1.00 86.88 202 LYS A N 1
ATOM 1562 C CA . LYS A 1 202 ? 24.929 21.090 -41.745 1.00 86.88 202 LYS A CA 1
ATOM 1563 C C . LYS A 1 202 ? 24.734 22.585 -41.525 1.00 86.88 202 LYS A C 1
ATOM 1565 O O . LYS A 1 202 ? 25.718 23.313 -41.435 1.00 86.88 202 LYS A O 1
ATOM 1570 N N . ARG A 1 203 ? 23.486 23.057 -41.450 1.00 84.19 203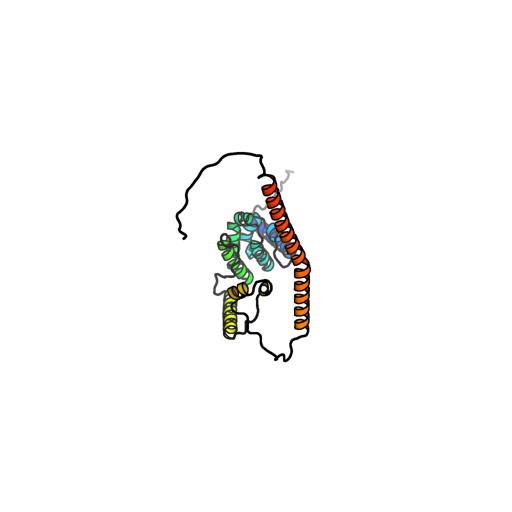 ARG A N 1
ATOM 1571 C CA . ARG A 1 203 ? 23.186 24.478 -41.211 1.00 84.19 203 ARG A CA 1
ATOM 1572 C C . ARG A 1 203 ? 23.708 24.946 -39.855 1.00 84.19 203 ARG A C 1
ATOM 1574 O O . ARG A 1 203 ? 24.303 26.017 -39.800 1.00 84.19 203 ARG A O 1
ATOM 1581 N N . GLU A 1 204 ? 23.549 24.144 -38.804 1.00 80.25 204 GLU A N 1
ATOM 1582 C CA . GLU A 1 204 ? 24.103 24.435 -37.473 1.00 80.25 204 GLU A CA 1
ATOM 1583 C C . GLU A 1 204 ? 25.632 24.496 -37.492 1.00 80.25 204 GLU A C 1
ATOM 1585 O O . GLU A 1 204 ? 26.219 25.441 -36.967 1.00 80.25 204 GLU A O 1
ATOM 1590 N N . PHE A 1 205 ? 26.285 23.556 -38.179 1.00 79.69 205 PHE A N 1
ATOM 1591 C CA . PHE A 1 205 ? 27.735 23.566 -38.357 1.00 79.69 205 PHE A CA 1
ATOM 1592 C C . PHE A 1 205 ? 28.220 24.818 -39.106 1.00 79.69 205 PHE A C 1
ATOM 1594 O O . PHE A 1 205 ? 29.163 25.478 -38.668 1.00 79.69 205 PHE A O 1
ATOM 1601 N N . PHE A 1 206 ? 27.553 25.197 -40.202 1.00 75.88 206 PHE A N 1
ATOM 1602 C CA . PHE A 1 206 ? 27.873 26.425 -40.939 1.00 75.88 206 PHE A CA 1
ATOM 1603 C C . PHE A 1 206 ? 27.634 27.689 -40.102 1.00 75.88 206 PHE A C 1
ATOM 1605 O O . PHE A 1 206 ? 28.437 28.621 -40.168 1.00 75.88 206 PHE A O 1
ATOM 1612 N N . ALA A 1 207 ? 26.565 27.732 -39.304 1.00 73.75 207 ALA A N 1
ATOM 1613 C CA . ALA A 1 207 ? 26.279 28.846 -38.403 1.00 73.75 207 ALA A CA 1
ATOM 1614 C C . ALA A 1 207 ? 27.335 28.970 -37.292 1.00 73.75 207 ALA A C 1
ATOM 1616 O O . ALA A 1 207 ? 27.816 30.073 -37.029 1.00 73.75 207 ALA A O 1
ATOM 1617 N N . PHE A 1 208 ? 27.756 27.846 -36.702 1.00 76.38 208 PHE A N 1
ATOM 1618 C CA . PHE A 1 208 ? 28.850 27.795 -35.733 1.00 76.38 208 PHE A CA 1
ATOM 1619 C C . PHE A 1 208 ? 30.156 28.319 -36.341 1.00 76.38 208 PHE A C 1
ATOM 1621 O O . PHE A 1 208 ? 30.769 29.231 -35.793 1.00 76.38 208 PHE A O 1
ATOM 1628 N N . TRP A 1 209 ? 30.546 27.836 -37.525 1.00 71.31 209 TRP A N 1
ATOM 1629 C CA . TRP A 1 209 ? 31.780 28.275 -38.187 1.00 71.31 209 TRP A CA 1
ATOM 1630 C C . TRP A 1 209 ? 31.753 29.770 -38.536 1.00 71.31 209 TRP A C 1
ATOM 1632 O O . TRP A 1 209 ? 32.723 30.488 -38.300 1.00 71.31 209 TRP A O 1
ATOM 1642 N N . ARG A 1 210 ? 30.613 30.272 -39.028 1.00 67.38 210 ARG A N 1
ATOM 1643 C CA . ARG A 1 210 ? 30.425 31.697 -39.337 1.00 67.38 210 ARG A CA 1
ATOM 1644 C C . ARG A 1 210 ? 30.505 32.591 -38.096 1.00 67.38 210 ARG A C 1
ATOM 1646 O O . ARG A 1 210 ? 30.935 33.732 -38.223 1.00 67.38 210 ARG A O 1
ATOM 1653 N N . SER A 1 211 ? 30.095 32.097 -36.930 1.00 64.38 211 SER A N 1
ATOM 1654 C CA . SER A 1 211 ? 30.127 32.850 -35.672 1.00 64.38 211 SER A CA 1
ATOM 1655 C C . SER A 1 211 ? 31.491 32.769 -34.977 1.00 64.38 211 SER A C 1
ATOM 1657 O O . SER A 1 211 ? 32.018 33.775 -34.521 1.00 64.38 211 SER A O 1
ATOM 1659 N N . THR A 1 212 ? 32.116 31.591 -34.933 1.00 59.78 212 THR A N 1
ATOM 1660 C CA . THR A 1 212 ? 33.308 31.338 -34.108 1.00 59.78 212 THR A CA 1
ATOM 1661 C C . THR A 1 212 ? 34.625 31.657 -34.819 1.00 59.78 212 THR A C 1
ATOM 1663 O O . THR A 1 212 ? 35.574 32.112 -34.179 1.00 59.78 212 THR A O 1
ATOM 1666 N N . VAL A 1 213 ? 34.710 31.481 -36.142 1.00 59.84 213 VAL A N 1
ATOM 1667 C CA . VAL A 1 213 ? 35.957 31.729 -36.890 1.00 59.84 213 VAL A CA 1
ATOM 1668 C C . VAL A 1 213 ? 36.372 33.203 -36.927 1.00 59.84 213 VAL A C 1
ATOM 1670 O O . VAL A 1 213 ? 37.558 33.465 -36.716 1.00 59.84 213 VAL A O 1
ATOM 1673 N N . PRO A 1 214 ? 35.466 34.187 -37.093 1.00 59.44 214 PRO A N 1
ATOM 1674 C CA . PRO A 1 214 ? 35.846 35.593 -36.994 1.00 59.44 214 PRO A CA 1
ATOM 1675 C C . PRO A 1 214 ? 36.409 35.945 -35.614 1.00 59.44 214 PRO A C 1
ATOM 1677 O O . PRO A 1 214 ? 37.387 36.678 -35.540 1.00 59.44 214 PRO A O 1
ATOM 1680 N N . PHE A 1 215 ? 35.853 35.382 -34.533 1.00 57.44 215 PHE A N 1
ATOM 1681 C CA . PHE A 1 215 ? 36.326 35.615 -33.163 1.00 57.44 215 PHE A CA 1
ATOM 1682 C C . PHE A 1 215 ? 37.719 35.026 -32.910 1.00 57.44 215 PHE A C 1
ATOM 1684 O O . PHE A 1 215 ? 38.560 35.700 -32.316 1.00 57.44 215 PHE A O 1
ATOM 1691 N N . PHE A 1 216 ? 38.006 33.816 -33.402 1.00 56.53 216 PHE A N 1
ATOM 1692 C CA . PHE A 1 216 ? 39.347 33.224 -33.299 1.00 56.53 216 PHE A CA 1
ATOM 1693 C C . PHE A 1 216 ? 40.394 34.005 -34.105 1.00 56.53 216 PHE A C 1
ATOM 1695 O O . PHE A 1 216 ? 41.492 34.246 -33.604 1.00 56.53 216 PHE A O 1
ATOM 1702 N N . PHE A 1 217 ? 40.052 34.461 -35.315 1.00 57.50 217 PHE A N 1
ATOM 1703 C CA . PHE A 1 217 ? 40.943 35.308 -36.115 1.00 57.50 217 PHE A CA 1
ATOM 1704 C C . PHE A 1 217 ? 41.170 36.686 -35.477 1.00 57.50 217 PHE A C 1
ATOM 1706 O O . PHE A 1 217 ? 42.299 37.176 -35.477 1.00 57.50 217 PHE A O 1
ATOM 1713 N N . PHE A 1 218 ? 40.144 37.289 -34.869 1.00 55.88 218 PHE A N 1
ATOM 1714 C CA . PHE A 1 218 ? 40.284 38.558 -34.147 1.00 55.88 218 PHE A CA 1
ATOM 1715 C C . PHE A 1 218 ? 41.198 38.422 -32.921 1.00 55.88 218 PHE A C 1
ATOM 1717 O O . PHE A 1 218 ? 42.057 39.272 -32.687 1.00 55.88 218 PHE A O 1
ATOM 1724 N N . HIS A 1 219 ? 41.063 37.328 -32.164 1.00 56.44 219 HIS A N 1
ATOM 1725 C CA . HIS A 1 219 ? 41.857 37.091 -30.959 1.00 56.44 219 HIS A CA 1
ATOM 1726 C C . HIS A 1 219 ? 43.325 36.757 -31.276 1.00 56.44 219 HIS A C 1
ATOM 1728 O O . HIS A 1 219 ? 44.222 37.237 -30.580 1.00 56.44 219 HIS A O 1
ATOM 1734 N N . LEU A 1 220 ? 43.594 36.006 -32.355 1.00 56.25 220 LEU A N 1
ATOM 1735 C CA . LEU A 1 220 ? 44.961 35.793 -32.850 1.00 56.25 220 LEU A CA 1
ATOM 1736 C C . LEU A 1 220 ? 45.588 37.087 -33.386 1.00 56.25 220 LEU A C 1
ATOM 1738 O O . LEU A 1 220 ? 46.763 37.345 -33.130 1.00 56.25 220 LEU A O 1
ATOM 1742 N N . SER A 1 221 ? 44.815 37.920 -34.092 1.00 57.53 221 SER A N 1
ATOM 1743 C CA . SER A 1 221 ? 45.295 39.214 -34.587 1.00 57.53 221 SER A CA 1
ATOM 1744 C C . SER A 1 221 ? 45.665 40.152 -33.435 1.00 57.53 221 SER A C 1
ATOM 1746 O O . SER A 1 221 ? 46.716 40.790 -33.478 1.00 57.53 221 SER A O 1
ATOM 1748 N N . LEU A 1 222 ? 44.860 40.210 -32.369 1.00 56.28 222 LEU A N 1
ATOM 1749 C CA . LEU A 1 222 ? 45.166 40.997 -31.168 1.00 56.28 222 LEU A CA 1
ATOM 1750 C C . LEU A 1 222 ? 46.421 40.488 -30.444 1.00 56.28 222 LEU A C 1
ATOM 1752 O O . LEU A 1 222 ? 47.265 41.297 -30.064 1.00 56.28 222 LEU A O 1
ATOM 1756 N N . PHE A 1 223 ? 46.603 39.168 -30.329 1.00 56.25 223 PHE A N 1
ATOM 1757 C CA . PHE A 1 223 ? 47.824 38.576 -29.765 1.00 56.25 223 PHE A CA 1
ATOM 1758 C C . PHE A 1 223 ? 49.071 38.903 -30.600 1.00 56.25 223 PHE A C 1
ATOM 1760 O O . PHE A 1 223 ? 50.100 39.296 -30.050 1.00 56.25 223 PHE A O 1
ATOM 1767 N N . SER A 1 224 ? 48.969 38.810 -31.929 1.00 55.97 224 SER A N 1
ATOM 1768 C CA . SER A 1 224 ? 50.060 39.171 -32.841 1.00 55.97 224 SER A CA 1
ATOM 1769 C C . SER A 1 224 ? 50.405 40.661 -32.753 1.00 55.97 224 SER A C 1
ATOM 1771 O O . SER A 1 224 ? 51.579 41.026 -32.741 1.00 55.97 224 SER A O 1
ATOM 1773 N N . THR A 1 225 ? 49.401 41.532 -32.632 1.00 58.97 225 THR A N 1
ATOM 1774 C CA . THR A 1 225 ? 49.607 42.987 -32.523 1.00 58.97 225 THR A CA 1
ATOM 1775 C C . THR A 1 225 ? 50.226 43.368 -31.173 1.00 58.97 225 THR A C 1
ATOM 1777 O O . THR A 1 225 ? 51.111 44.219 -31.120 1.00 58.97 225 THR A O 1
ATOM 1780 N N . TYR A 1 226 ? 49.827 42.698 -30.085 1.00 59.72 226 TYR A N 1
ATOM 1781 C CA . TYR A 1 226 ? 50.387 42.908 -28.746 1.00 59.72 226 TYR A CA 1
ATOM 1782 C C . TYR A 1 226 ? 51.874 42.522 -28.672 1.00 59.72 226 TYR A C 1
ATOM 1784 O O . TYR A 1 226 ? 52.682 43.273 -28.128 1.00 59.72 226 TYR A O 1
ATOM 1792 N N . TYR A 1 227 ? 52.265 41.402 -29.291 1.00 57.56 227 TYR A N 1
ATOM 1793 C CA . TYR A 1 227 ? 53.674 40.997 -29.384 1.00 57.56 227 TYR A CA 1
ATOM 1794 C C . TYR A 1 227 ? 54.510 41.926 -30.274 1.00 57.56 227 TYR A C 1
ATOM 1796 O O . TYR A 1 227 ? 55.648 42.240 -29.923 1.00 57.56 227 TYR A O 1
ATOM 1804 N N . TYR A 1 228 ? 53.949 42.420 -31.383 1.00 55.72 228 TYR A N 1
ATOM 1805 C CA . TYR A 1 228 ? 54.616 43.424 -32.220 1.00 55.72 228 TYR A CA 1
ATOM 1806 C C . TYR A 1 228 ? 54.833 44.749 -31.472 1.00 55.72 228 TYR A C 1
ATOM 1808 O O . TYR A 1 228 ? 55.921 45.318 -31.543 1.00 55.72 228 TYR A O 1
ATOM 1816 N N . MET A 1 229 ? 53.849 45.209 -30.693 1.00 57.25 229 MET A N 1
ATOM 1817 C CA . MET A 1 229 ? 53.983 46.413 -29.863 1.00 57.25 229 MET A CA 1
ATOM 1818 C C . MET A 1 229 ? 55.000 46.235 -28.724 1.00 57.25 229 MET A C 1
ATOM 1820 O O . MET A 1 229 ? 55.821 47.125 -28.502 1.00 57.25 229 MET A O 1
ATOM 1824 N N . LEU A 1 230 ? 55.034 45.073 -28.055 1.00 57.66 230 LEU A N 1
ATOM 1825 C CA . LEU A 1 230 ? 56.069 44.770 -27.053 1.00 57.66 230 LEU A CA 1
ATOM 1826 C C . LEU A 1 230 ? 57.482 44.730 -27.663 1.00 57.66 230 LEU A C 1
ATOM 1828 O O . LEU A 1 230 ? 58.437 45.191 -27.035 1.00 57.66 230 LEU A O 1
ATOM 1832 N N . GLY A 1 231 ? 57.624 44.200 -28.882 1.00 54.72 231 GLY A N 1
ATOM 1833 C CA . GLY A 1 231 ? 58.895 44.170 -29.612 1.00 54.72 231 GLY A CA 1
ATOM 1834 C C . GLY A 1 231 ? 59.406 45.567 -29.977 1.00 54.72 231 GLY A C 1
ATOM 1835 O O . GLY A 1 231 ? 60.587 45.860 -29.788 1.00 54.72 231 GLY A O 1
ATOM 1836 N N . ILE A 1 232 ? 58.512 46.458 -30.418 1.00 56.28 232 ILE A N 1
ATOM 1837 C CA . ILE A 1 232 ? 58.844 47.852 -30.752 1.00 56.28 232 ILE A CA 1
ATOM 1838 C C . ILE A 1 232 ? 59.227 48.650 -29.495 1.00 56.28 232 ILE A C 1
ATOM 1840 O O . ILE A 1 232 ? 60.224 49.373 -29.510 1.00 56.28 232 ILE A O 1
ATOM 1844 N N . CYS A 1 233 ? 58.513 48.474 -28.377 1.00 52.47 233 CYS A N 1
ATOM 1845 C CA . CYS A 1 233 ? 58.868 49.128 -27.113 1.00 52.47 233 CYS A CA 1
ATOM 1846 C C . CYS A 1 233 ? 60.248 48.696 -26.587 1.00 52.47 233 CYS A C 1
ATOM 1848 O O . CYS A 1 233 ? 60.974 49.520 -26.035 1.00 52.47 233 CYS A O 1
ATOM 1850 N N . LYS A 1 234 ? 60.652 47.436 -26.797 1.00 50.0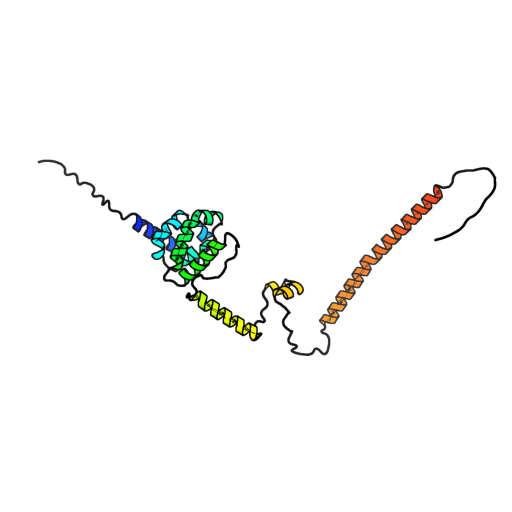3 234 LYS A N 1
ATOM 1851 C CA . LYS A 1 234 ? 61.975 46.937 -26.386 1.00 50.03 234 LYS A CA 1
ATOM 1852 C C . LYS A 1 234 ? 63.108 47.488 -27.263 1.00 50.03 234 LYS A C 1
ATOM 1854 O O . LYS A 1 234 ? 64.200 47.743 -26.762 1.00 50.03 234 LYS A O 1
ATOM 1859 N N . LEU A 1 235 ? 62.840 47.743 -28.545 1.00 50.56 235 LEU A N 1
ATOM 1860 C CA . LEU A 1 235 ? 63.808 48.345 -29.467 1.00 50.56 235 LEU A CA 1
ATOM 1861 C C . LEU A 1 235 ? 64.042 49.840 -29.175 1.00 50.56 235 LEU A C 1
ATOM 1863 O O . LEU A 1 235 ? 65.172 50.312 -29.255 1.00 50.56 235 LEU A O 1
ATOM 1867 N N . LEU A 1 236 ? 62.998 50.568 -28.766 1.00 51.31 236 LEU A N 1
ATOM 1868 C CA . LEU A 1 236 ? 63.083 51.993 -28.409 1.00 51.31 236 LEU A CA 1
ATOM 1869 C C . LEU A 1 236 ? 63.763 52.259 -27.054 1.00 51.31 236 LEU A C 1
ATOM 1871 O O . LEU A 1 236 ? 64.325 53.332 -26.861 1.00 51.31 236 LEU A O 1
ATOM 1875 N N . LEU A 1 237 ? 63.765 51.289 -26.133 1.00 51.66 237 LEU A N 1
ATOM 1876 C CA . LEU A 1 237 ? 64.399 51.405 -24.809 1.00 51.66 237 LEU A CA 1
ATOM 1877 C C . LEU A 1 237 ? 65.885 50.995 -24.770 1.00 51.66 237 LEU A C 1
ATOM 1879 O O . LEU A 1 237 ? 66.516 51.149 -23.728 1.00 51.66 237 LEU A O 1
ATOM 1883 N N . THR A 1 238 ? 66.462 50.506 -25.877 1.00 47.34 238 THR A N 1
ATOM 1884 C CA . THR A 1 238 ? 67.851 49.989 -25.916 1.00 47.34 238 THR A CA 1
ATOM 1885 C C . THR A 1 238 ? 68.822 50.890 -26.697 1.00 47.34 238 THR A C 1
ATOM 1887 O O . THR A 1 238 ? 69.880 50.442 -27.127 1.00 47.34 238 THR A O 1
ATOM 1890 N N . LEU A 1 239 ? 68.501 52.174 -26.879 1.00 46.00 239 LEU A N 1
ATOM 1891 C CA . LEU A 1 239 ? 69.421 53.156 -27.469 1.00 46.00 239 LEU A CA 1
ATOM 1892 C C . LEU A 1 239 ? 69.842 54.224 -26.445 1.00 46.00 239 LEU A C 1
ATOM 1894 O O . LEU A 1 239 ? 69.228 55.289 -26.381 1.00 46.00 239 LEU A O 1
ATOM 1898 N N . PRO A 1 240 ? 70.928 53.993 -25.683 1.00 40.44 240 PRO A N 1
ATOM 1899 C CA . PRO A 1 240 ? 71.738 55.062 -25.130 1.00 40.44 240 PRO A CA 1
ATOM 1900 C C . PRO A 1 240 ? 73.052 55.223 -25.917 1.00 40.44 240 PRO A C 1
ATOM 1902 O O . PRO A 1 240 ? 73.808 54.282 -26.137 1.00 40.44 240 PRO A O 1
ATOM 1905 N N . LEU A 1 241 ? 73.274 56.462 -26.356 1.00 37.66 241 LEU A N 1
ATOM 1906 C CA . LEU A 1 241 ? 74.498 57.254 -26.194 1.00 37.66 241 LEU A CA 1
ATOM 1907 C C . LEU A 1 241 ? 75.854 56.517 -26.102 1.00 37.66 241 LEU A C 1
ATOM 1909 O O . LEU A 1 241 ? 76.203 55.948 -25.079 1.00 37.66 241 LEU A O 1
ATOM 1913 N N . CYS A 1 242 ? 76.652 56.745 -27.148 1.00 32.66 242 CYS A N 1
ATOM 1914 C CA . CYS A 1 242 ? 78.053 57.180 -27.119 1.00 32.66 242 CYS A CA 1
ATOM 1915 C C . CYS A 1 242 ? 79.130 56.423 -26.309 1.00 32.66 242 CYS A C 1
ATOM 1917 O O . CYS A 1 242 ? 79.142 56.405 -25.087 1.00 32.66 242 CYS A O 1
ATOM 1919 N N . LEU A 1 243 ? 80.195 56.134 -27.070 1.00 32.38 243 LEU A N 1
ATOM 1920 C CA . LEU A 1 243 ? 81.620 56.259 -26.736 1.00 32.38 243 LEU A CA 1
ATOM 1921 C C . LEU A 1 243 ? 82.307 55.172 -25.882 1.00 32.38 243 LEU A C 1
ATOM 1923 O O . LEU A 1 243 ? 82.128 55.077 -24.675 1.00 32.38 243 LEU A O 1
ATOM 1927 N N . SER A 1 244 ? 83.319 54.586 -26.536 1.00 30.77 244 SER A N 1
ATOM 1928 C CA . SER A 1 244 ? 84.698 54.385 -26.053 1.00 30.77 244 SER A CA 1
ATOM 1929 C C . SER A 1 244 ? 85.146 52.941 -25.794 1.00 30.77 244 SER A C 1
ATOM 1931 O O . SER A 1 244 ? 84.556 52.218 -25.005 1.00 30.77 244 SER A O 1
ATOM 1933 N N . GLY A 1 245 ? 86.290 52.597 -26.402 1.00 29.75 245 GLY A N 1
ATOM 1934 C CA . GLY A 1 245 ? 87.351 51.868 -25.698 1.00 29.75 245 GLY A CA 1
ATOM 1935 C C . GLY A 1 245 ? 87.428 50.347 -25.855 1.00 29.75 245 GLY A C 1
ATOM 1936 O O . GLY A 1 245 ? 86.994 49.616 -24.984 1.00 29.75 245 GLY A O 1
ATOM 1937 N N . HIS A 1 246 ? 88.051 49.905 -26.948 1.00 27.75 246 HIS A N 1
ATOM 1938 C CA . HIS A 1 246 ? 89.243 49.036 -26.996 1.00 27.75 246 HIS A CA 1
ATOM 1939 C C . HIS A 1 246 ? 89.463 47.901 -25.950 1.00 27.75 246 HIS A C 1
ATOM 1941 O O . HIS A 1 246 ? 89.523 48.150 -24.752 1.00 27.75 246 HIS A O 1
ATOM 1947 N N . ILE A 1 247 ? 89.853 46.729 -26.495 1.00 32.03 247 ILE A N 1
ATOM 1948 C CA . ILE A 1 247 ? 90.813 45.692 -26.016 1.00 32.03 247 ILE A CA 1
ATOM 1949 C C . ILE A 1 247 ? 90.249 44.252 -25.891 1.00 32.03 247 ILE A C 1
ATOM 1951 O O . ILE A 1 247 ? 89.497 43.912 -24.989 1.00 32.03 247 ILE A O 1
ATOM 1955 N N . GLU A 1 248 ? 90.691 43.456 -26.876 1.00 28.92 248 GLU A N 1
ATOM 1956 C CA . GLU A 1 248 ? 91.171 42.058 -26.909 1.00 28.92 248 GLU A CA 1
ATOM 1957 C C . GLU A 1 248 ? 90.504 40.889 -26.157 1.00 28.92 248 GLU A C 1
ATOM 1959 O O . GLU A 1 248 ? 90.452 40.837 -24.937 1.00 28.92 248 GLU A O 1
ATOM 1964 N N . SER A 1 249 ? 90.268 39.842 -26.970 1.00 29.00 249 SER A N 1
ATOM 1965 C CA . SER A 1 249 ? 90.521 38.401 -26.752 1.00 29.00 249 SER A CA 1
ATOM 1966 C C . SER A 1 249 ? 89.843 37.733 -25.545 1.00 29.00 249 SER A C 1
ATOM 1968 O O . SER A 1 249 ? 90.057 38.084 -24.398 1.00 29.00 249 SER A O 1
ATOM 1970 N N . SER A 1 250 ? 89.082 36.653 -25.684 1.00 30.66 250 SER A N 1
ATOM 1971 C CA . SER A 1 250 ? 89.512 35.375 -26.252 1.00 30.66 250 SER A CA 1
ATOM 1972 C C . SER A 1 250 ? 88.318 34.401 -26.226 1.00 30.66 250 SER A C 1
ATOM 1974 O O . SER A 1 250 ? 87.503 34.405 -25.307 1.00 30.66 250 SER A O 1
ATOM 1976 N N . THR A 1 251 ? 88.193 33.595 -27.274 1.00 36.31 251 THR A N 1
ATOM 1977 C CA . THR A 1 251 ? 87.332 32.403 -27.391 1.00 36.31 251 THR A CA 1
ATOM 1978 C C . THR A 1 251 ? 88.119 31.157 -26.929 1.00 36.31 251 THR A C 1
ATOM 1980 O O . THR A 1 251 ? 89.302 31.298 -26.616 1.00 36.31 251 THR A O 1
ATOM 1983 N N . PRO A 1 252 ? 87.619 29.906 -27.047 1.00 46.53 252 PRO A N 1
ATOM 1984 C CA . PRO A 1 252 ? 86.254 29.348 -26.965 1.00 46.53 252 PRO A CA 1
ATOM 1985 C C . PRO A 1 252 ? 86.204 28.082 -26.063 1.00 46.53 252 PRO A C 1
ATOM 1987 O O . PRO A 1 252 ? 87.238 27.570 -25.674 1.00 46.53 252 PRO A O 1
ATOM 1990 N N . PHE A 1 253 ? 85.018 27.514 -25.815 1.00 32.31 253 PHE A N 1
ATOM 1991 C CA . PHE A 1 253 ? 84.725 26.056 -25.791 1.00 32.31 253 PHE A CA 1
ATOM 1992 C C . PHE A 1 253 ? 83.189 25.943 -25.622 1.00 32.31 253 PHE A C 1
ATOM 1994 O O . PHE A 1 253 ? 82.650 26.475 -24.660 1.00 32.31 253 PHE A O 1
ATOM 2001 N N . ALA A 1 254 ? 82.380 25.575 -26.631 1.00 34.56 254 ALA A N 1
ATOM 2002 C CA . ALA A 1 254 ? 82.063 24.207 -27.088 1.00 34.56 254 ALA A CA 1
ATOM 2003 C C . ALA A 1 254 ? 81.735 23.287 -25.884 1.00 34.56 254 ALA A C 1
ATOM 2005 O O . ALA A 1 254 ? 82.573 23.142 -25.009 1.00 34.56 254 ALA A O 1
ATOM 2006 N N . VAL A 1 255 ? 80.568 22.656 -25.723 1.00 37.22 255 VAL A N 1
ATOM 2007 C CA . VAL A 1 255 ? 79.792 21.794 -26.633 1.00 37.22 255 VAL A CA 1
ATOM 2008 C C . VAL A 1 255 ? 78.348 21.668 -26.089 1.00 37.22 255 VAL A C 1
ATOM 2010 O O . VAL A 1 255 ? 78.092 21.946 -24.921 1.00 37.22 255 VAL A O 1
ATOM 2013 N N . ARG A 1 256 ? 77.430 21.301 -26.989 1.00 35.91 256 ARG A N 1
ATOM 2014 C CA . ARG A 1 256 ? 76.005 20.984 -26.807 1.00 35.91 256 ARG A CA 1
ATOM 2015 C C . ARG A 1 256 ? 75.718 19.804 -25.857 1.00 35.91 256 ARG A C 1
ATOM 2017 O O . ARG A 1 256 ? 76.608 19.008 -25.579 1.00 35.91 256 ARG A O 1
ATOM 2024 N N . ASP A 1 257 ? 74.413 19.693 -25.598 1.00 40.97 257 ASP A N 1
ATOM 2025 C CA . ASP A 1 257 ? 73.591 18.564 -25.128 1.00 40.97 257 ASP A CA 1
ATOM 2026 C C . ASP A 1 257 ? 73.274 18.537 -23.627 1.00 40.97 257 ASP A C 1
ATOM 2028 O O . ASP A 1 257 ? 74.173 18.290 -22.796 1.00 40.97 257 ASP A O 1
#

Secondary structure (DSSP, 8-state):
----------------HHHHHHHHHHHHHHHHHHHS-SS--HHHHHH--HHHHHHHHHHGGGS-HHHHHHHHHTGGGS-HHHHHHTHHHHHHHHHHHTT-SSHHHHHHHHHHHHHHHHHTT--S-----S-TTSHHHHHHHHHHHHHHHHHHHT---PPPGGGGTS-HHHHHHHH-SPPP----S--SS--HHHHHHHHHHHHHHHHHHHHHHHHHHHHHHHHHHHHHHHHHHHHHTS-------------------

Organism: Oesophagostomum dentatum (NCBI:txid61180)

Foldseek 3Di:
DDDDDDDDDPDPPDDPPLVVVLVVLQVVLCVVVVVVDQAAALVLLVPCDLVSLQSCLVNVLVHDPSSLLNNLRNLLRHDPVRCVVNVVSLLSSLVVQCPHPDLSSNQSSQQVNVCSVCCVPDVDRDSDGPDCPRPSNVVVVVVVVVVVVCVVVVVPQDDDPCLVVDDLVVCCVPPNDHDDDDPPDDDPDDDPVVVVVVVVVVVVVVVCCVPVVVVVVVVVVVVVVVVVVVVVVVVVVPDDDDDDDDDDDDDDDDDDD

Radius of gyration: 43.35 Å; chains: 1; bounding box: 146×75×109 Å

Sequence (257 aa):
MADPGKSVAYFPSSSQAPTLKDMDLVNWLEKKLNDAGVWSGRTTASMLSREMLEELETCFQAIDVQTKLKIICCIPHMNPRKMDMVNNALTTLLDLGSKDADDWVETIADINDLNFRDITSTGVIIPACTNKDSHFSKTLEELTKCFQRHLEAGDLKLTPEGHNIASTSVNKASFGAPPEVQKCFILRKKPKSFNLSNDMTKREFFAFWRSTVPFFFFHLSLFSTYYYMLGICKLLLTLPLCLSGHIESSTPFAVRD